Protein AF-A0A504UBF1-F1 (afdb_monomer_lite)

Secondary structure (DSSP, 8-state):
---------PPP---PPPHHHHHHHTTTS-HHHHHHHHHHHHHHHHHHHHTT-B---SS-----B-HHHHHHHHHHHHHHHHHH-HHHHHHHHHHHHSPPPEEEE-SSSEEEE-----SS-HHHHHHHHHHHHHHHHTS--S---TT-HHHHHHHHHHHHHHHHHHHHHTTSHHHHHHHH---

Structure (mmCIF, N/CA/C/O backbone):
data_AF-A0A504UBF1-F1
#
_entry.id   AF-A0A504UBF1-F1
#
loop_
_atom_site.group_PDB
_atom_site.id
_atom_site.type_symbol
_atom_site.label_atom_id
_atom_site.label_alt_id
_atom_site.label_comp_id
_atom_site.label_asym_id
_atom_site.label_entity_id
_atom_site.label_seq_id
_atom_site.pdbx_PDB_ins_code
_atom_site.Cartn_x
_atom_site.Cartn_y
_atom_site.Cartn_z
_atom_site.occupancy
_atom_site.B_iso_or_equiv
_atom_site.auth_seq_id
_atom_site.auth_comp_id
_atom_site.auth_asym_id
_atom_site.auth_atom_id
_atom_site.pdbx_PDB_model_num
ATOM 1 N N . MET A 1 1 ? -0.533 11.332 -74.571 1.00 50.06 1 MET A N 1
ATOM 2 C CA . MET A 1 1 ? 0.750 11.180 -73.861 1.00 50.06 1 MET A CA 1
ATOM 3 C C . MET A 1 1 ? 1.240 12.561 -73.475 1.00 50.06 1 MET A C 1
ATOM 5 O O . MET A 1 1 ? 1.759 13.251 -74.336 1.00 50.06 1 MET A O 1
ATOM 9 N N . THR A 1 2 ? 1.018 12.954 -72.225 1.00 42.56 2 THR A N 1
ATOM 10 C CA . THR A 1 2 ? 1.859 13.886 -71.457 1.00 42.56 2 THR A CA 1
ATOM 11 C C . THR A 1 2 ? 1.556 13.582 -69.997 1.00 42.56 2 THR A C 1
ATOM 13 O O . THR A 1 2 ? 0.511 13.969 -69.475 1.00 42.56 2 THR A O 1
ATOM 16 N N . ASP A 1 3 ? 2.438 12.768 -69.428 1.00 43.59 3 ASP A N 1
ATOM 17 C CA . ASP A 1 3 ? 2.513 12.397 -68.023 1.00 43.59 3 ASP A CA 1
ATOM 18 C C . ASP A 1 3 ? 3.110 13.527 -67.182 1.00 43.59 3 ASP A C 1
ATOM 20 O O . ASP A 1 3 ? 3.969 14.273 -67.653 1.00 43.59 3 ASP A O 1
ATOM 24 N N . GLY A 1 4 ? 2.742 13.516 -65.898 1.00 46.06 4 GLY A N 1
ATOM 25 C CA . GLY A 1 4 ? 3.621 13.910 -64.798 1.00 46.06 4 GLY A CA 1
ATOM 26 C C . GLY A 1 4 ? 3.567 15.386 -64.399 1.00 46.06 4 GLY A C 1
ATOM 27 O O . GLY A 1 4 ? 3.524 16.274 -65.233 1.00 46.06 4 GLY A O 1
ATOM 28 N N . THR A 1 5 ? 3.580 15.771 -63.129 1.00 44.75 5 THR A N 1
ATOM 29 C CA . THR A 1 5 ? 3.661 15.047 -61.855 1.00 44.75 5 THR A CA 1
ATOM 30 C C . THR A 1 5 ? 3.239 16.070 -60.800 1.00 44.75 5 THR A C 1
ATOM 32 O O . THR A 1 5 ? 3.976 17.021 -60.543 1.00 44.75 5 THR A O 1
ATOM 35 N N . GLY A 1 6 ? 2.056 15.917 -60.203 1.00 45.22 6 GLY A N 1
ATOM 36 C CA . GLY A 1 6 ? 1.710 16.663 -58.994 1.00 45.22 6 GLY A CA 1
ATOM 37 C C . GLY A 1 6 ? 2.493 16.071 -57.828 1.00 45.22 6 GLY A C 1
ATOM 38 O O . GLY A 1 6 ? 2.206 14.947 -57.414 1.00 45.22 6 GLY A O 1
ATOM 39 N N . SER A 1 7 ? 3.499 16.785 -57.322 1.00 44.41 7 SER A N 1
ATOM 40 C CA . SER A 1 7 ? 4.163 16.405 -56.079 1.00 44.41 7 SER A CA 1
ATOM 41 C C . SER A 1 7 ? 3.211 16.678 -54.917 1.00 44.41 7 SER A C 1
ATOM 43 O O . SER A 1 7 ? 3.072 17.796 -54.428 1.00 44.41 7 SER A O 1
ATOM 45 N N . VAL A 1 8 ? 2.523 15.630 -54.473 1.00 53.50 8 VAL A N 1
ATOM 46 C CA . VAL A 1 8 ? 1.869 15.631 -53.167 1.00 53.50 8 VAL A CA 1
ATOM 47 C C . VAL A 1 8 ? 2.987 15.579 -52.132 1.00 53.50 8 VAL A C 1
ATOM 49 O O . VAL A 1 8 ? 3.666 14.559 -51.995 1.00 53.50 8 VAL A O 1
ATOM 52 N N . SER A 1 9 ? 3.214 16.687 -51.430 1.00 48.53 9 SER A N 1
ATOM 53 C CA . SER A 1 9 ? 4.033 16.685 -50.224 1.00 48.53 9 SER A CA 1
ATOM 54 C C . SER A 1 9 ? 3.367 15.763 -49.203 1.00 48.53 9 SER A C 1
ATOM 56 O O . SER A 1 9 ? 2.251 16.008 -48.746 1.00 48.53 9 SER A O 1
ATOM 58 N N . LYS A 1 10 ? 4.039 14.661 -48.862 1.00 46.66 10 LYS A N 1
ATOM 59 C CA . LYS A 1 10 ? 3.675 13.891 -47.673 1.00 46.66 10 LYS A CA 1
ATOM 60 C C . LYS A 1 10 ? 3.937 14.778 -46.451 1.00 46.66 10 LYS A C 1
ATOM 62 O O . LYS A 1 10 ? 5.009 15.383 -46.399 1.00 46.66 10 LYS A O 1
ATOM 67 N N . PRO A 1 11 ? 3.017 14.866 -45.479 1.00 44.91 11 PRO A N 1
ATOM 68 C CA . PRO A 1 11 ? 3.361 15.456 -44.199 1.00 44.91 11 PRO A CA 1
ATOM 69 C C . PRO A 1 11 ? 4.398 14.544 -43.538 1.00 44.91 11 PRO A C 1
ATOM 71 O O . PRO A 1 11 ? 4.172 13.339 -43.413 1.00 44.91 11 PRO A O 1
ATOM 74 N N . GLU A 1 12 ? 5.542 15.100 -43.154 1.00 55.53 12 GLU A N 1
ATOM 75 C CA . GLU A 1 12 ? 6.440 14.434 -42.215 1.00 55.53 12 GLU A CA 1
ATOM 76 C C . GLU A 1 12 ? 5.814 14.491 -40.820 1.00 55.53 12 GLU A C 1
ATOM 78 O O . GLU A 1 12 ? 5.476 15.585 -40.360 1.00 55.53 12 GLU A O 1
ATOM 83 N N . PRO A 1 13 ? 5.679 13.368 -40.101 1.00 48.38 13 PRO A N 1
ATOM 84 C CA . PRO A 1 13 ? 5.481 13.412 -38.671 1.00 48.38 13 PRO A CA 1
ATOM 85 C C . PRO A 1 13 ? 6.805 13.033 -38.007 1.00 48.38 13 PRO A C 1
ATOM 87 O O . PRO A 1 13 ? 7.090 11.856 -37.803 1.00 48.38 13 PRO A O 1
ATOM 90 N N . SER A 1 14 ? 7.619 14.021 -37.646 1.00 57.59 14 SER A N 1
ATOM 91 C CA . SER A 1 14 ? 8.585 13.845 -36.560 1.00 57.59 14 SER A CA 1
ATOM 92 C C . SER A 1 14 ? 8.024 14.530 -35.319 1.00 57.59 14 SER A C 1
ATOM 94 O O . SER A 1 14 ? 8.450 15.619 -34.933 1.00 57.59 14 SER A O 1
ATOM 96 N N . THR A 1 15 ? 7.009 13.923 -34.709 1.00 62.22 15 THR A N 1
ATOM 97 C CA . THR A 1 15 ? 6.658 14.274 -33.334 1.00 62.22 15 THR A CA 1
ATOM 98 C C . THR A 1 15 ? 7.704 13.598 -32.460 1.00 62.22 15 THR A C 1
ATOM 100 O O . THR A 1 15 ? 7.612 12.402 -32.192 1.00 62.22 15 THR A O 1
ATOM 103 N N . GLU A 1 16 ? 8.764 14.326 -32.104 1.00 80.44 16 GLU A N 1
ATOM 104 C CA . GLU A 1 16 ? 9.644 13.891 -31.021 1.00 80.44 16 GLU A CA 1
ATOM 105 C C . GLU A 1 16 ? 8.764 13.596 -29.803 1.00 80.44 16 GLU A C 1
ATOM 107 O O . GLU A 1 16 ? 8.003 14.461 -29.363 1.00 80.44 16 GLU A O 1
ATOM 112 N N . MET A 1 17 ? 8.820 12.359 -29.303 1.00 77.00 17 MET A N 1
ATOM 113 C CA . MET A 1 17 ? 8.110 11.993 -28.082 1.00 77.00 17 MET A CA 1
ATOM 114 C C . MET A 1 17 ? 8.593 12.890 -26.946 1.00 77.00 17 MET A C 1
ATOM 116 O O . MET A 1 17 ? 9.796 13.071 -26.739 1.00 77.00 17 MET A O 1
ATOM 120 N N . SER A 1 18 ? 7.651 13.433 -26.188 1.00 86.50 18 SER A N 1
ATOM 121 C CA . SER A 1 18 ? 7.941 14.176 -24.974 1.00 86.50 18 SER A CA 1
ATOM 122 C C . SER A 1 18 ? 8.657 13.293 -23.949 1.00 86.50 18 SER A C 1
ATOM 124 O O . SER A 1 18 ? 8.514 12.068 -23.920 1.00 86.50 18 SER A O 1
ATOM 126 N N . PHE A 1 19 ? 9.390 13.920 -23.027 1.00 83.31 19 PHE A N 1
ATOM 127 C CA . PHE A 1 19 ? 10.006 13.204 -21.906 1.00 83.31 19 PHE A CA 1
ATOM 128 C C . PHE A 1 19 ? 8.992 12.414 -21.068 1.00 83.31 19 PHE A C 1
ATOM 130 O O . PHE A 1 19 ? 9.341 11.368 -20.525 1.00 83.31 19 PHE A O 1
ATOM 137 N N . ALA A 1 20 ? 7.747 12.891 -20.977 1.00 80.00 20 ALA A N 1
ATOM 138 C CA . ALA A 1 20 ? 6.675 12.187 -20.283 1.00 80.00 20 ALA A CA 1
ATOM 139 C C . ALA A 1 20 ? 6.291 10.895 -21.017 1.00 80.00 20 ALA A C 1
ATOM 141 O O . ALA A 1 20 ? 6.255 9.836 -20.398 1.00 80.00 20 ALA A O 1
ATOM 142 N N . GLU A 1 21 ? 6.094 10.960 -22.336 1.00 80.75 21 GLU A N 1
ATOM 143 C CA . GLU A 1 21 ? 5.785 9.786 -23.163 1.00 80.75 21 GLU A CA 1
ATOM 144 C C . GLU A 1 21 ? 6.923 8.761 -23.132 1.00 80.75 21 GLU A C 1
ATOM 146 O O . GLU A 1 21 ? 6.671 7.566 -22.988 1.00 80.75 21 GLU A O 1
ATOM 151 N N . LEU A 1 22 ? 8.179 9.219 -23.173 1.00 81.75 22 LEU A N 1
ATOM 152 C CA . LEU A 1 22 ? 9.345 8.345 -23.029 1.00 81.75 22 LEU A CA 1
ATOM 153 C C . LEU A 1 22 ? 9.393 7.673 -21.652 1.00 81.75 22 LEU A C 1
ATOM 155 O O . LEU A 1 22 ? 9.676 6.480 -21.557 1.00 81.75 22 LEU A O 1
ATOM 159 N N . ALA A 1 23 ? 9.132 8.414 -20.574 1.00 79.62 23 ALA A N 1
ATOM 160 C CA . ALA A 1 23 ? 9.151 7.862 -19.224 1.00 79.62 23 ALA A CA 1
ATOM 161 C C . ALA A 1 23 ? 8.019 6.846 -19.015 1.00 79.62 23 ALA A C 1
ATOM 163 O O . ALA A 1 23 ? 8.278 5.721 -18.594 1.00 79.62 23 ALA A O 1
ATOM 164 N N . ILE A 1 24 ? 6.782 7.217 -19.357 1.00 77.69 24 ILE A N 1
ATOM 165 C CA . ILE A 1 24 ? 5.592 6.368 -19.206 1.00 77.69 24 ILE A CA 1
ATOM 166 C C . ILE A 1 24 ? 5.707 5.122 -20.090 1.00 77.69 24 ILE A C 1
ATOM 168 O O . ILE A 1 24 ? 5.458 4.012 -19.618 1.00 77.69 24 ILE A O 1
ATOM 172 N N . GLY A 1 25 ? 6.166 5.280 -21.335 1.00 74.94 25 GLY A N 1
ATOM 173 C CA . GLY A 1 25 ? 6.380 4.168 -22.261 1.00 74.94 25 GLY A CA 1
ATOM 174 C C . GLY A 1 25 ? 7.360 3.116 -21.734 1.00 74.94 25 GLY A C 1
ATOM 175 O O . GLY A 1 25 ? 7.168 1.932 -21.993 1.00 74.94 25 GLY A O 1
ATOM 176 N N . ASN A 1 26 ? 8.358 3.519 -20.939 1.00 75.81 26 ASN A N 1
ATOM 177 C CA . ASN A 1 26 ? 9.325 2.603 -20.321 1.00 75.81 26 ASN A CA 1
ATOM 178 C C . ASN A 1 26 ? 8.827 1.945 -19.021 1.00 75.81 26 ASN A C 1
ATOM 180 O O . ASN A 1 26 ? 9.487 1.040 -18.509 1.00 75.81 26 ASN A O 1
ATOM 184 N N . LEU A 1 27 ? 7.691 2.378 -18.463 1.00 76.31 27 LEU A N 1
ATOM 185 C CA . LEU A 1 27 ? 7.102 1.744 -17.280 1.00 76.31 27 LEU A CA 1
ATOM 186 C C . LEU A 1 27 ? 6.200 0.557 -17.637 1.00 76.31 27 LEU A C 1
ATOM 188 O O . LEU A 1 27 ? 6.012 -0.313 -16.795 1.00 76.31 27 LEU A O 1
ATOM 192 N N . HIS A 1 28 ? 5.666 0.500 -18.863 1.00 77.81 28 HIS A N 1
ATOM 193 C CA . HIS A 1 28 ? 4.776 -0.575 -19.333 1.00 77.81 28 HIS A CA 1
ATOM 194 C C . HIS A 1 28 ? 3.558 -0.840 -18.416 1.00 77.81 28 HIS A C 1
ATOM 196 O O . HIS A 1 28 ? 3.070 -1.964 -18.284 1.00 77.81 28 HIS A O 1
ATOM 202 N N . ILE A 1 29 ? 3.041 0.220 -17.795 1.00 78.81 29 ILE A N 1
ATOM 203 C CA . ILE A 1 29 ? 1.857 0.199 -16.930 1.00 78.81 29 ILE A CA 1
ATOM 204 C C . ILE A 1 29 ? 0.749 1.065 -17.519 1.00 78.81 29 ILE A C 1
ATOM 206 O O . ILE A 1 29 ? 1.008 2.046 -18.216 1.00 78.81 29 ILE A O 1
ATOM 210 N N . ARG A 1 30 ? -0.502 0.722 -17.214 1.00 86.31 30 ARG A N 1
ATOM 211 C CA . ARG A 1 30 ? -1.664 1.545 -17.550 1.00 86.31 30 ARG A CA 1
ATOM 212 C C . ARG A 1 30 ? -1.584 2.843 -16.760 1.00 86.31 30 ARG A C 1
ATOM 214 O O . ARG A 1 30 ? -1.764 2.845 -15.545 1.00 86.31 30 ARG A O 1
ATOM 221 N N . GLU A 1 31 ? -1.321 3.937 -17.465 1.00 84.38 31 GLU A N 1
ATOM 222 C CA . GLU A 1 31 ? -1.045 5.251 -16.879 1.00 84.38 31 GLU A CA 1
ATOM 223 C C . GLU A 1 31 ? -2.103 5.682 -15.856 1.00 84.38 31 GLU A C 1
ATOM 225 O O . GLU A 1 31 ? -1.762 6.038 -14.730 1.00 84.38 31 GLU A O 1
ATOM 230 N N . ASN A 1 32 ? -3.388 5.573 -16.208 1.00 89.50 32 ASN A N 1
ATOM 231 C CA . ASN A 1 32 ? -4.487 5.970 -15.326 1.00 89.50 32 ASN A CA 1
ATOM 232 C C . ASN A 1 32 ? -4.524 5.154 -14.026 1.00 89.50 32 ASN A C 1
ATOM 234 O O . ASN A 1 32 ? -4.684 5.725 -12.948 1.00 89.50 32 ASN A O 1
ATOM 238 N N . ASP A 1 33 ? -4.343 3.834 -14.115 1.00 90.06 33 ASP A N 1
ATOM 239 C CA . ASP A 1 33 ? -4.365 2.949 -12.947 1.00 90.06 33 ASP A CA 1
ATOM 240 C C . ASP A 1 33 ? -3.132 3.198 -12.066 1.00 90.06 33 ASP A C 1
ATOM 242 O O . ASP A 1 33 ? -3.232 3.266 -10.839 1.00 90.06 33 ASP A O 1
ATOM 246 N N . ALA A 1 34 ? -1.967 3.394 -12.688 1.00 89.12 34 ALA A N 1
ATOM 247 C CA . ALA A 1 34 ? -0.722 3.713 -12.001 1.00 89.12 34 ALA A CA 1
ATOM 248 C C . ALA A 1 34 ? -0.797 5.058 -11.269 1.00 89.12 34 ALA A C 1
ATOM 250 O O . ALA A 1 34 ? -0.391 5.158 -10.108 1.00 89.12 34 ALA A O 1
ATOM 251 N N . PHE A 1 35 ? -1.351 6.082 -11.921 1.00 90.44 35 PHE A N 1
ATOM 252 C CA . PHE A 1 35 ? -1.567 7.389 -11.314 1.00 90.44 35 PHE A CA 1
ATOM 253 C C . PHE A 1 35 ? -2.589 7.316 -10.175 1.00 90.44 35 PHE A C 1
ATOM 255 O O . PHE A 1 35 ? -2.342 7.861 -9.098 1.00 90.44 35 PHE A O 1
ATOM 262 N N . ALA A 1 36 ? -3.699 6.594 -10.363 1.00 94.56 36 ALA A N 1
ATOM 263 C CA . ALA A 1 36 ? -4.684 6.376 -9.308 1.00 94.56 36 ALA A CA 1
ATOM 264 C C . ALA A 1 36 ? -4.054 5.682 -8.093 1.00 94.56 36 ALA A C 1
ATOM 266 O O . ALA A 1 36 ? -4.231 6.134 -6.961 1.00 94.56 36 ALA A O 1
ATOM 267 N N . PHE A 1 37 ? -3.265 4.629 -8.316 1.00 95.31 37 PHE A N 1
ATOM 268 C CA . PHE A 1 37 ? -2.585 3.905 -7.245 1.00 95.31 37 PHE A CA 1
ATOM 269 C C . PHE A 1 37 ? -1.563 4.785 -6.528 1.00 95.31 37 PHE A C 1
ATOM 271 O O . PHE A 1 37 ? -1.545 4.812 -5.298 1.00 95.31 37 PHE A O 1
ATOM 278 N N . PHE A 1 38 ? -0.770 5.563 -7.270 1.00 94.06 38 PHE A N 1
ATOM 279 C CA . PHE A 1 38 ? 0.139 6.553 -6.696 1.00 94.06 38 PHE A CA 1
ATOM 280 C C . PHE A 1 38 ? -0.598 7.543 -5.792 1.00 94.06 38 PHE A C 1
ATOM 282 O O . PHE A 1 38 ? -0.226 7.714 -4.630 1.00 94.06 38 PHE A O 1
ATOM 289 N N . ALA A 1 39 ? -1.644 8.182 -6.319 1.00 95.31 39 ALA A N 1
ATOM 290 C CA . ALA A 1 39 ? -2.379 9.229 -5.625 1.00 95.31 39 ALA A CA 1
ATOM 291 C C . ALA A 1 39 ? -3.078 8.687 -4.371 1.00 95.31 39 ALA A C 1
ATOM 293 O O . ALA A 1 39 ? -2.949 9.269 -3.293 1.00 95.31 39 ALA A O 1
ATOM 294 N N . ILE A 1 40 ? -3.759 7.543 -4.486 1.00 97.38 40 ILE A N 1
ATOM 295 C CA . ILE A 1 40 ? -4.447 6.894 -3.364 1.00 97.38 40 ILE A CA 1
ATOM 296 C C . ILE A 1 40 ? -3.438 6.445 -2.307 1.00 97.38 40 ILE A C 1
ATOM 298 O O . ILE A 1 40 ? -3.644 6.725 -1.128 1.00 97.38 40 ILE A O 1
ATOM 302 N N . TYR A 1 41 ? -2.328 5.810 -2.696 1.00 97.56 41 TYR A N 1
ATOM 303 C CA . TYR A 1 41 ? -1.307 5.376 -1.741 1.00 97.56 41 TYR A CA 1
ATOM 304 C C . TYR A 1 41 ? -0.679 6.570 -1.009 1.00 97.56 41 TYR A C 1
ATOM 306 O O . TYR A 1 41 ? -0.578 6.557 0.217 1.00 97.56 41 TYR A O 1
ATOM 314 N N . ALA A 1 42 ? -0.316 7.633 -1.734 1.00 96.06 42 ALA A N 1
ATOM 315 C CA . ALA A 1 42 ? 0.238 8.846 -1.137 1.00 96.06 42 ALA A CA 1
ATOM 316 C C . ALA A 1 42 ? -0.745 9.490 -0.146 1.00 96.06 42 ALA A C 1
ATOM 318 O O . ALA A 1 42 ? -0.355 9.923 0.944 1.00 96.06 42 ALA A O 1
ATOM 319 N N . ARG A 1 43 ? -2.038 9.520 -0.492 1.00 97.75 43 ARG A N 1
ATOM 320 C CA . ARG A 1 43 ? -3.068 10.103 0.370 1.00 97.75 43 ARG A CA 1
ATOM 321 C C . ARG A 1 43 ? -3.388 9.227 1.582 1.00 97.75 43 ARG A C 1
ATOM 323 O O . ARG A 1 43 ? -3.598 9.771 2.667 1.00 97.75 43 ARG A O 1
ATOM 330 N N . TYR A 1 44 ? -3.322 7.905 1.433 1.00 98.12 44 TYR A N 1
ATOM 331 C CA . TYR A 1 44 ? -3.336 6.942 2.536 1.00 98.12 44 TYR A CA 1
ATOM 332 C C . TYR A 1 44 ? -2.162 7.164 3.497 1.00 98.12 44 TYR A C 1
ATOM 334 O O . TYR A 1 44 ? -2.376 7.249 4.705 1.00 98.12 44 TYR A O 1
ATOM 342 N N . GLU A 1 45 ? -0.934 7.312 2.989 1.00 97.75 45 GLU A N 1
ATOM 343 C CA . GLU A 1 45 ? 0.239 7.532 3.842 1.00 97.75 45 GLU A CA 1
ATOM 344 C C . GLU A 1 45 ? 0.122 8.818 4.655 1.00 97.75 45 GLU A C 1
ATOM 346 O O . GLU A 1 45 ? 0.470 8.833 5.837 1.00 97.75 45 GLU A O 1
ATOM 351 N N . TYR A 1 46 ? -0.370 9.897 4.041 1.00 97.50 46 TYR A N 1
ATOM 352 C CA . TYR A 1 46 ? -0.679 11.124 4.769 1.00 97.50 46 TYR A CA 1
ATOM 353 C C . TYR A 1 46 ? -1.704 10.860 5.879 1.00 97.50 46 TYR A C 1
ATOM 355 O O . TYR A 1 46 ? -1.453 11.205 7.032 1.00 97.50 46 TYR A O 1
ATOM 363 N N . ALA A 1 47 ? -2.832 10.221 5.555 1.00 98.25 47 ALA A N 1
ATOM 364 C CA . ALA A 1 47 ? -3.924 10.011 6.503 1.00 98.25 47 ALA A CA 1
ATOM 365 C C . ALA A 1 47 ? -3.468 9.166 7.701 1.00 98.25 47 ALA A C 1
ATOM 367 O O . ALA A 1 47 ? -3.700 9.528 8.855 1.00 98.25 47 ALA A O 1
ATOM 368 N N . ALA A 1 48 ? -2.709 8.099 7.440 1.00 98.31 48 ALA A N 1
ATOM 369 C CA . ALA A 1 48 ? -2.103 7.268 8.473 1.00 98.31 48 ALA A CA 1
ATOM 370 C C . ALA A 1 48 ? -1.132 8.064 9.368 1.00 98.31 48 ALA A C 1
ATOM 372 O O . ALA A 1 48 ? -1.096 7.847 10.583 1.00 98.31 48 ALA A O 1
ATOM 373 N N . LYS A 1 49 ? -0.372 9.013 8.801 1.00 97.94 49 LYS A N 1
ATOM 374 C CA . LYS A 1 49 ? 0.514 9.908 9.566 1.00 97.94 49 LYS A CA 1
ATOM 375 C C . LYS A 1 49 ? -0.269 10.861 10.468 1.00 97.94 49 LYS A C 1
ATOM 377 O O . LYS A 1 49 ? 0.103 10.995 11.634 1.00 97.94 49 LYS A O 1
ATOM 382 N N . VAL A 1 50 ? -1.355 11.463 9.976 1.00 97.31 50 VAL A N 1
ATOM 383 C CA . VAL A 1 50 ? -2.243 12.318 10.789 1.00 97.31 50 VAL A CA 1
ATOM 384 C C . VAL A 1 50 ? -2.868 11.519 11.934 1.00 97.31 50 VAL A C 1
ATOM 386 O O . VAL A 1 50 ? -2.828 11.952 13.084 1.00 97.31 50 VAL A O 1
ATOM 389 N N . CYS A 1 51 ? -3.300 10.287 11.659 1.00 97.38 51 CYS A N 1
ATOM 390 C CA . CYS A 1 51 ? -3.811 9.345 12.661 1.00 97.38 51 CYS A CA 1
ATOM 391 C C . CYS A 1 51 ? -2.738 8.823 13.642 1.00 97.38 51 CYS A C 1
ATOM 393 O O . CYS A 1 51 ? -3.020 7.970 14.485 1.00 97.38 51 CYS A O 1
ATOM 395 N N . GLN A 1 52 ? -1.490 9.290 13.535 1.00 97.25 52 GLN A N 1
ATOM 396 C CA . GLN A 1 52 ? -0.336 8.839 14.313 1.00 97.25 52 GLN A CA 1
ATOM 397 C C . GLN A 1 52 ? -0.048 7.328 14.237 1.00 97.25 52 GLN A C 1
ATOM 399 O O . GLN A 1 52 ? 0.561 6.765 15.156 1.00 97.25 52 GLN A O 1
ATOM 404 N N . LEU A 1 53 ? -0.425 6.675 13.135 1.00 98.31 53 LEU A N 1
ATOM 405 C CA . LEU A 1 53 ? -0.148 5.264 12.841 1.00 98.31 53 LEU A CA 1
ATOM 406 C C . LEU A 1 53 ? 1.272 5.108 12.281 1.00 98.31 53 LEU A C 1
ATOM 408 O O . LEU A 1 53 ? 1.503 4.546 11.215 1.00 98.31 53 LEU A O 1
ATOM 412 N N . VAL A 1 54 ? 2.241 5.665 12.999 1.00 98.00 54 VAL A N 1
ATOM 413 C CA . VAL A 1 54 ? 3.639 5.799 12.579 1.00 98.00 54 VAL A CA 1
ATOM 414 C C . VAL A 1 54 ? 4.563 5.059 13.530 1.00 98.00 54 VAL A C 1
ATOM 416 O O . VAL A 1 54 ? 4.196 4.735 14.662 1.00 98.00 54 VAL A O 1
ATOM 419 N N . HIS A 1 55 ? 5.787 4.785 13.091 1.00 95.81 55 HIS A N 1
ATOM 420 C CA . HIS A 1 55 ? 6.807 4.277 13.995 1.00 95.81 55 HIS A CA 1
ATOM 421 C C . HIS A 1 55 ? 7.159 5.347 15.039 1.00 95.81 55 HIS A C 1
ATOM 423 O O . HIS A 1 55 ? 7.600 6.441 14.698 1.00 95.81 55 HIS A O 1
ATOM 429 N N . LYS A 1 56 ? 6.978 5.016 16.323 1.00 93.44 56 LYS A N 1
ATOM 430 C CA . LYS A 1 56 ? 7.303 5.883 17.468 1.00 93.44 56 LYS A CA 1
ATOM 431 C C . LYS A 1 56 ? 8.538 5.352 18.204 1.00 93.44 56 LYS A C 1
ATOM 433 O O . LYS A 1 56 ? 8.91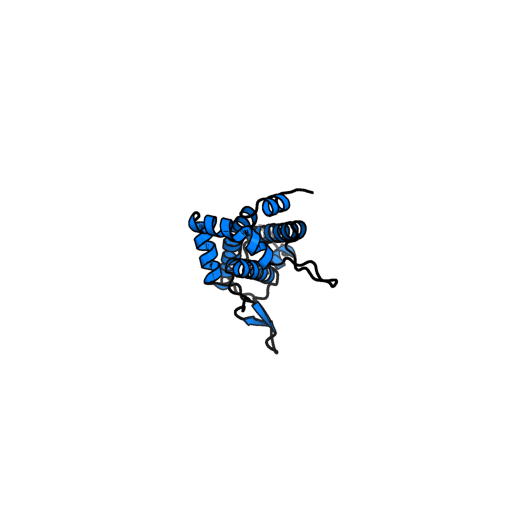4 4.191 18.040 1.00 93.44 56 LYS A O 1
ATOM 438 N N . GLY A 1 57 ? 9.201 6.213 18.963 1.00 91.75 57 GLY A N 1
ATOM 439 C CA . GLY A 1 57 ? 10.400 5.895 19.739 1.00 91.75 57 GLY A CA 1
ATOM 440 C C . GLY A 1 57 ? 10.887 7.121 20.517 1.00 91.75 57 GLY A C 1
ATOM 441 O O . GLY A 1 57 ? 10.361 8.210 20.285 1.00 91.75 57 GLY A O 1
ATOM 442 N N . PRO A 1 58 ? 11.846 6.950 21.442 1.00 90.25 58 PRO A N 1
ATOM 443 C CA . PRO A 1 58 ? 12.378 8.054 22.244 1.00 90.25 58 PRO A CA 1
ATOM 444 C C . PRO A 1 58 ? 13.219 9.037 21.415 1.00 90.25 58 PRO A C 1
ATOM 446 O O . PRO A 1 58 ? 13.225 10.230 21.706 1.00 90.25 58 PRO A O 1
ATOM 449 N N . ASP A 1 59 ? 13.885 8.548 20.367 1.00 94.75 59 ASP A N 1
ATOM 450 C CA . ASP A 1 59 ? 14.800 9.336 19.543 1.00 94.75 59 ASP A CA 1
ATOM 451 C C . ASP A 1 59 ? 14.136 9.902 18.281 1.00 94.75 59 ASP A C 1
ATOM 453 O O . ASP A 1 59 ? 13.168 9.350 17.741 1.00 94.75 59 ASP A O 1
ATOM 457 N N . ARG A 1 60 ? 14.710 10.998 17.763 1.00 92.25 60 ARG A N 1
ATOM 458 C CA . ARG A 1 60 ? 14.325 11.574 16.468 1.00 92.25 60 ARG A CA 1
ATOM 459 C C . ARG A 1 60 ? 14.546 10.548 15.354 1.00 92.25 60 ARG A C 1
ATOM 461 O O . ARG A 1 60 ? 15.626 9.980 15.229 1.00 92.25 60 ARG A O 1
ATOM 468 N N . ARG A 1 61 ? 13.534 10.373 14.503 1.00 93.38 61 ARG A N 1
ATOM 469 C CA . ARG A 1 61 ? 13.537 9.429 13.379 1.00 93.38 61 ARG A CA 1
ATOM 470 C C . ARG A 1 61 ? 12.674 9.924 12.225 1.00 93.38 61 ARG A C 1
ATOM 472 O O . ARG A 1 61 ? 11.877 10.846 12.398 1.00 93.38 61 ARG A O 1
ATOM 479 N N . ASP A 1 62 ? 12.794 9.260 11.084 1.00 95.00 62 ASP A N 1
ATOM 480 C CA . ASP A 1 62 ? 11.946 9.526 9.927 1.00 95.00 62 ASP A CA 1
ATOM 481 C C . ASP A 1 62 ? 10.481 9.182 10.212 1.00 95.00 62 ASP A C 1
ATOM 483 O O . ASP A 1 62 ? 10.158 8.121 10.764 1.00 95.00 62 ASP A O 1
ATOM 487 N N . LEU A 1 63 ? 9.584 10.079 9.795 1.00 95.19 63 LEU A N 1
ATOM 488 C CA . LEU A 1 63 ? 8.142 9.912 9.945 1.00 95.19 63 LEU A CA 1
ATOM 489 C C . LEU A 1 63 ? 7.616 8.909 8.910 1.00 95.19 63 LEU A C 1
ATOM 491 O O . LEU A 1 63 ? 7.209 9.269 7.804 1.00 95.19 63 LEU A O 1
ATOM 495 N N . THR A 1 64 ? 7.621 7.638 9.296 1.00 96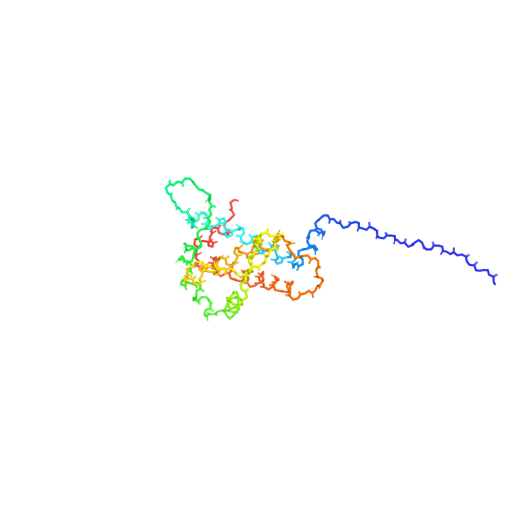.69 64 THR A N 1
ATOM 496 C CA . THR A 1 64 ? 7.204 6.503 8.464 1.00 96.69 64 THR A CA 1
ATOM 497 C C . THR A 1 64 ? 5.995 5.805 9.075 1.00 96.69 64 THR A C 1
ATOM 499 O O . THR A 1 64 ? 5.907 5.642 10.296 1.00 96.69 64 THR A O 1
ATOM 502 N N . VAL A 1 65 ? 5.042 5.412 8.226 1.00 97.81 65 VAL A N 1
ATOM 503 C CA . VAL A 1 65 ? 3.852 4.656 8.644 1.00 97.81 65 VAL A CA 1
ATOM 504 C C . VAL A 1 65 ? 4.291 3.321 9.241 1.00 97.81 65 VAL A C 1
ATOM 506 O O . VAL A 1 65 ? 5.161 2.650 8.693 1.00 97.81 65 VAL A O 1
ATOM 509 N N . ASN A 1 66 ? 3.678 2.934 10.357 1.00 97.69 66 ASN A N 1
ATOM 510 C CA . ASN A 1 66 ? 3.856 1.614 10.940 1.00 97.69 66 ASN A CA 1
ATOM 511 C C . ASN A 1 66 ? 2.712 0.704 10.467 1.00 97.69 66 ASN A C 1
ATOM 513 O O . ASN A 1 66 ? 1.586 0.850 10.952 1.00 97.69 66 ASN A O 1
ATOM 517 N N . PRO A 1 67 ? 2.974 -0.263 9.570 1.00 97.62 67 PRO A N 1
ATOM 518 C CA . PRO A 1 67 ? 1.927 -1.106 9.003 1.00 97.62 67 PRO A CA 1
ATOM 519 C C . PRO A 1 67 ? 1.245 -1.994 10.050 1.00 97.62 67 PRO A C 1
ATOM 521 O O . PRO A 1 67 ? 0.095 -2.366 9.851 1.00 97.62 67 PRO A O 1
ATOM 524 N N . GLN A 1 68 ? 1.901 -2.303 11.179 1.00 98.06 68 GLN A N 1
ATOM 525 C CA . GLN A 1 68 ? 1.252 -3.048 12.262 1.00 98.06 68 GLN A CA 1
ATOM 526 C C . GLN A 1 68 ? 0.151 -2.215 12.925 1.00 98.06 68 GLN A C 1
ATOM 528 O O . GLN A 1 68 ? -0.929 -2.735 13.161 1.00 98.06 68 GLN A O 1
ATOM 533 N N . LEU A 1 69 ? 0.385 -0.920 13.167 1.00 98.31 69 LEU A N 1
ATOM 534 C CA . LEU A 1 69 ? -0.624 -0.051 13.787 1.00 98.31 69 LEU A CA 1
ATOM 535 C C . LEU A 1 69 ? -1.833 0.162 12.873 1.00 98.31 69 LEU A C 1
ATOM 537 O O . LEU A 1 69 ? -2.963 0.202 13.352 1.00 98.31 69 LEU A O 1
ATOM 541 N N . VAL A 1 70 ? -1.601 0.274 11.561 1.00 98.50 70 VAL A N 1
ATOM 542 C CA . VAL A 1 70 ? -2.686 0.317 10.570 1.00 98.50 70 VAL A CA 1
ATOM 543 C C . VAL A 1 70 ? -3.451 -1.004 10.562 1.00 98.50 70 VAL A C 1
ATOM 545 O O . VAL A 1 70 ? -4.679 -0.995 10.628 1.00 98.50 70 VAL A O 1
ATOM 548 N N . ALA A 1 71 ? -2.739 -2.137 10.535 1.00 98.44 71 ALA A N 1
ATOM 549 C CA . ALA A 1 71 ? -3.361 -3.452 10.590 1.00 98.44 71 ALA A CA 1
ATOM 550 C C . ALA A 1 71 ? -4.217 -3.606 11.851 1.00 98.44 71 ALA A C 1
ATOM 552 O O . ALA A 1 71 ? -5.373 -3.979 11.733 1.00 98.44 71 ALA A O 1
ATOM 553 N N . ASP A 1 72 ? -3.708 -3.255 13.031 1.00 98.25 72 ASP A N 1
ATOM 554 C CA . ASP A 1 72 ? -4.432 -3.373 14.303 1.00 98.25 72 ASP A CA 1
ATOM 555 C C . ASP A 1 72 ? -5.738 -2.573 14.325 1.00 98.25 72 ASP A C 1
ATOM 557 O O . ASP A 1 72 ? -6.727 -3.043 14.882 1.00 98.25 72 ASP A O 1
ATOM 561 N N . LYS A 1 73 ? -5.759 -1.396 13.688 1.00 97.94 73 LYS A N 1
ATOM 562 C CA . LYS A 1 73 ? -6.954 -0.550 13.571 1.00 97.94 73 LYS A CA 1
ATOM 563 C C . LYS A 1 73 ? -7.987 -1.114 12.602 1.00 97.94 73 LYS A C 1
ATOM 565 O O . LYS A 1 73 ? -9.163 -1.188 12.935 1.00 97.94 73 LYS A O 1
ATOM 570 N N . ALA A 1 74 ? -7.544 -1.528 11.418 1.00 98.31 74 ALA A N 1
ATOM 571 C CA . ALA A 1 74 ? -8.433 -1.918 10.328 1.00 98.31 74 ALA A CA 1
ATOM 572 C C . ALA A 1 74 ? -8.842 -3.403 10.353 1.00 98.31 74 ALA A C 1
ATOM 574 O O . ALA A 1 74 ? -9.764 -3.785 9.638 1.00 98.31 74 ALA A O 1
ATOM 575 N N . ARG A 1 75 ? -8.152 -4.261 11.122 1.00 98.19 75 ARG A N 1
ATOM 576 C CA . ARG A 1 75 ? -8.171 -5.730 10.966 1.00 98.19 75 ARG A CA 1
ATOM 577 C C . ARG A 1 75 ? -9.560 -6.343 10.896 1.00 98.19 75 ARG A C 1
ATOM 579 O O . ARG A 1 75 ? -9.851 -7.077 9.956 1.00 98.19 75 ARG A O 1
ATOM 586 N N . GLU A 1 76 ? -10.361 -6.115 11.930 1.00 98.19 76 GLU A N 1
ATOM 587 C CA . GLU A 1 76 ? -11.638 -6.805 12.108 1.00 98.19 76 GLU A CA 1
ATOM 588 C C . GLU A 1 76 ? -12.592 -6.458 10.965 1.00 98.19 76 GLU A C 1
ATOM 590 O O . GLU A 1 76 ? -13.104 -7.340 10.275 1.00 98.19 76 GLU A O 1
ATOM 595 N N . GLU A 1 77 ? -12.748 -5.163 10.700 1.00 98.62 77 GLU A N 1
ATOM 596 C CA . GLU A 1 77 ? -13.608 -4.671 9.634 1.00 98.62 77 GLU A CA 1
ATOM 597 C C . GLU A 1 77 ? -13.079 -5.051 8.244 1.00 98.62 77 GLU A C 1
ATOM 599 O O . GLU A 1 77 ? -13.865 -5.448 7.383 1.00 98.62 77 GLU A O 1
ATOM 604 N N . PHE A 1 78 ? -11.761 -5.015 8.029 1.00 98.75 78 PHE A N 1
ATOM 605 C CA . PHE A 1 78 ? -11.147 -5.414 6.763 1.00 98.75 78 PHE A CA 1
ATOM 606 C C . PHE A 1 78 ? -11.468 -6.872 6.424 1.00 98.75 78 PHE A C 1
ATOM 608 O O . PHE A 1 78 ? -11.962 -7.154 5.332 1.00 98.75 78 PHE A O 1
ATOM 615 N N . TRP A 1 79 ? -11.257 -7.806 7.356 1.00 98.50 79 TRP A N 1
ATOM 616 C CA . TRP A 1 79 ? -11.550 -9.220 7.100 1.00 98.50 79 TRP A CA 1
ATOM 617 C C . TRP A 1 79 ? -13.051 -9.492 6.980 1.00 98.50 79 TRP A C 1
ATOM 619 O O . TRP A 1 79 ? -13.458 -10.259 6.108 1.00 98.50 79 TRP A O 1
ATOM 629 N N . ARG A 1 80 ? -13.896 -8.776 7.733 1.00 98.56 80 ARG A N 1
ATOM 630 C CA . ARG A 1 80 ? -15.353 -8.822 7.539 1.00 98.56 80 ARG A CA 1
ATOM 631 C C . ARG A 1 80 ? -15.764 -8.368 6.132 1.00 98.56 80 ARG A C 1
ATOM 633 O O . ARG A 1 80 ? -16.711 -8.910 5.560 1.00 98.56 80 ARG A O 1
ATOM 640 N N . ARG A 1 81 ? -15.080 -7.373 5.553 1.00 98.38 81 ARG A N 1
ATOM 641 C CA . ARG A 1 81 ? -15.300 -6.939 4.161 1.00 98.38 81 ARG A CA 1
ATOM 642 C C . ARG A 1 81 ? -14.813 -7.979 3.160 1.00 98.38 81 ARG A C 1
ATOM 644 O O . ARG A 1 81 ? -15.517 -8.201 2.176 1.00 98.38 81 ARG A O 1
ATOM 651 N N . VAL A 1 82 ? -13.667 -8.617 3.414 1.00 98.50 82 VAL A N 1
ATOM 652 C CA . VAL A 1 82 ? -13.123 -9.700 2.575 1.00 98.50 82 VAL A CA 1
ATOM 653 C C . VAL A 1 82 ? -14.139 -10.836 2.451 1.00 98.50 82 VAL A C 1
ATOM 655 O O . VAL A 1 82 ? -14.457 -11.245 1.340 1.00 98.50 82 VAL A O 1
ATOM 658 N N . GLU A 1 83 ? -14.728 -11.280 3.562 1.00 98.25 83 GLU A N 1
ATOM 659 C CA . GLU A 1 83 ? -15.729 -12.361 3.573 1.00 98.25 83 GLU A CA 1
ATOM 660 C C . GLU A 1 83 ? -16.996 -12.035 2.766 1.00 98.25 83 GLU A C 1
ATOM 662 O O . GLU A 1 83 ? -17.645 -12.928 2.226 1.00 98.25 83 GLU A O 1
ATOM 667 N N . LYS A 1 84 ? -17.362 -10.752 2.683 1.00 97.81 84 LYS A N 1
ATOM 668 C CA . LYS A 1 84 ? -18.613 -10.293 2.057 1.00 97.81 84 LYS A CA 1
ATOM 669 C C . LYS A 1 84 ? -18.450 -9.809 0.622 1.00 97.81 84 LYS A C 1
ATOM 671 O O . LYS A 1 84 ? -19.452 -9.608 -0.059 1.00 97.81 84 LYS A O 1
ATOM 676 N N . THR A 1 85 ? -17.218 -9.587 0.176 1.00 98.31 85 THR A N 1
ATOM 677 C CA . THR A 1 85 ? -16.931 -8.909 -1.090 1.00 98.31 85 THR A CA 1
ATOM 678 C C . THR A 1 85 ? -16.035 -9.800 -1.947 1.00 98.31 85 THR A C 1
ATOM 680 O O . THR A 1 85 ? -14.814 -9.750 -1.790 1.00 98.31 85 THR A O 1
ATOM 683 N N . PRO A 1 86 ? -16.603 -10.591 -2.880 1.00 98.25 86 PRO A N 1
ATOM 684 C CA . PRO A 1 86 ? -15.834 -11.543 -3.685 1.00 98.25 86 PRO A CA 1
ATOM 685 C C . PRO A 1 86 ? -14.634 -10.919 -4.405 1.00 98.25 86 PRO A C 1
ATOM 687 O O . PRO A 1 86 ? -13.549 -11.488 -4.405 1.00 98.25 86 PRO A O 1
ATOM 690 N N . GLN A 1 87 ? -14.799 -9.707 -4.939 1.00 98.31 87 GLN A N 1
ATOM 691 C CA . GLN A 1 87 ? -13.733 -8.976 -5.627 1.00 98.31 87 GLN A CA 1
ATOM 692 C C . GLN A 1 87 ? -12.551 -8.620 -4.703 1.00 98.31 87 GLN A C 1
ATOM 694 O O . GLN A 1 87 ? -11.397 -8.656 -5.126 1.00 98.31 87 GLN A O 1
ATOM 699 N N . LEU A 1 88 ? -12.819 -8.284 -3.436 1.00 98.69 88 LEU A N 1
ATOM 700 C CA . LEU A 1 88 ? -11.767 -8.008 -2.454 1.00 98.69 88 LEU A CA 1
ATOM 701 C C . LEU A 1 88 ? -11.069 -9.303 -2.026 1.00 98.69 88 LEU A C 1
ATOM 703 O O . LEU A 1 88 ? -9.846 -9.314 -1.901 1.00 98.69 88 LEU A O 1
ATOM 707 N N . ALA A 1 89 ? -11.823 -10.390 -1.843 1.00 98.62 89 ALA A N 1
ATOM 708 C CA . ALA A 1 89 ? -11.249 -11.703 -1.559 1.00 98.62 89 ALA A CA 1
ATOM 709 C C . ALA A 1 89 ? -10.303 -12.159 -2.678 1.00 98.62 89 ALA A C 1
ATOM 711 O O . ALA A 1 89 ? -9.178 -12.563 -2.396 1.00 98.62 89 ALA A O 1
ATOM 712 N N . GLU A 1 90 ? -10.712 -12.003 -3.939 1.00 98.50 90 GLU A N 1
ATOM 713 C CA . GLU A 1 90 ? -9.868 -12.281 -5.105 1.00 98.50 90 GLU A CA 1
ATOM 714 C C . GLU A 1 90 ? -8.586 -11.435 -5.100 1.00 98.50 90 GLU A C 1
ATOM 716 O O . GLU A 1 90 ? -7.497 -11.956 -5.339 1.00 98.50 90 GLU A O 1
ATOM 721 N N . ALA A 1 91 ? -8.690 -10.141 -4.780 1.00 98.56 91 ALA A N 1
ATOM 722 C CA . ALA A 1 91 ? -7.529 -9.260 -4.712 1.00 98.56 91 ALA A CA 1
ATOM 723 C C . ALA A 1 91 ? -6.532 -9.665 -3.620 1.00 98.56 91 ALA A C 1
ATOM 725 O O . ALA A 1 91 ? -5.324 -9.700 -3.870 1.00 98.56 91 ALA A O 1
ATOM 726 N N . VAL A 1 92 ? -7.030 -10.017 -2.434 1.00 98.50 92 VAL A N 1
ATOM 727 C CA . VAL A 1 92 ? -6.201 -10.534 -1.340 1.00 98.50 92 VAL A CA 1
ATOM 728 C C . VAL A 1 92 ? -5.520 -11.842 -1.745 1.00 98.50 92 VAL A C 1
ATOM 730 O O . VAL A 1 92 ? -4.308 -11.978 -1.571 1.00 98.50 92 VAL A O 1
ATOM 733 N N . ASP A 1 93 ? -6.264 -12.777 -2.335 1.00 98.19 93 ASP A N 1
ATOM 734 C CA . ASP A 1 93 ? -5.728 -14.051 -2.822 1.00 98.19 93 ASP A CA 1
ATOM 735 C C . ASP A 1 93 ? -4.632 -13.848 -3.875 1.00 98.19 93 ASP A C 1
ATOM 737 O O . ASP A 1 93 ? -3.607 -14.537 -3.846 1.00 98.19 93 ASP A O 1
ATOM 741 N N . TYR A 1 94 ? -4.814 -12.885 -4.784 1.00 97.56 94 TYR A N 1
ATOM 742 C CA . TYR A 1 94 ? -3.810 -12.551 -5.787 1.00 97.56 94 TYR A CA 1
ATOM 743 C C . TYR A 1 94 ? -2.498 -12.092 -5.141 1.00 97.56 94 TYR A C 1
ATOM 745 O O . TYR A 1 94 ? -1.441 -12.611 -5.495 1.00 97.56 94 TYR A O 1
ATOM 753 N N . TYR A 1 95 ? -2.553 -11.181 -4.166 1.00 96.00 95 TYR A N 1
ATOM 754 C CA . TYR A 1 95 ? -1.368 -10.673 -3.460 1.00 96.00 95 TYR A CA 1
ATOM 755 C C . TYR A 1 95 ? -0.656 -11.747 -2.623 1.00 96.00 95 TYR A C 1
ATOM 757 O O . TYR A 1 95 ? 0.573 -11.754 -2.533 1.00 96.00 95 TYR A O 1
ATOM 765 N N . ILE A 1 96 ? -1.408 -12.694 -2.055 1.00 94.81 96 ILE A N 1
ATOM 766 C CA . ILE A 1 96 ? -0.841 -13.843 -1.336 1.00 94.81 96 ILE A CA 1
ATOM 767 C C . ILE A 1 96 ? -0.091 -14.773 -2.298 1.00 94.81 96 ILE A C 1
ATOM 769 O O . ILE A 1 96 ? 0.998 -15.240 -1.970 1.00 94.81 96 ILE A O 1
ATOM 773 N N . ARG A 1 97 ? -0.663 -15.053 -3.476 1.00 94.44 97 ARG A N 1
ATOM 774 C CA . ARG A 1 97 ? -0.066 -15.972 -4.462 1.00 94.44 97 ARG A CA 1
ATOM 775 C C . ARG A 1 97 ? 1.049 -15.332 -5.287 1.00 94.44 97 ARG A C 1
ATOM 777 O O . ARG A 1 97 ? 1.950 -16.039 -5.723 1.00 94.44 97 ARG A O 1
ATOM 784 N N . ASN A 1 98 ? 0.988 -14.020 -5.502 1.00 92.81 98 ASN A N 1
ATOM 785 C CA . ASN A 1 98 ? 1.872 -13.284 -6.405 1.00 92.81 98 ASN A CA 1
ATOM 786 C C . ASN A 1 98 ? 2.491 -12.047 -5.723 1.00 92.81 98 ASN A C 1
ATOM 788 O O . ASN A 1 98 ? 2.337 -10.934 -6.237 1.00 92.81 98 ASN A O 1
ATOM 792 N N . PRO A 1 99 ? 3.204 -12.195 -4.588 1.00 92.25 99 PRO A N 1
ATOM 793 C CA . PRO A 1 99 ? 3.763 -11.055 -3.867 1.00 92.25 99 PRO A CA 1
ATOM 794 C C . PRO A 1 99 ? 4.705 -10.235 -4.766 1.00 92.25 99 PRO A C 1
ATOM 796 O O . PRO A 1 99 ? 5.419 -10.807 -5.594 1.00 92.25 99 PRO A O 1
ATOM 799 N N . PRO A 1 100 ? 4.741 -8.898 -4.649 1.00 91.19 100 PRO A N 1
ATOM 800 C CA . PRO A 1 100 ? 5.660 -8.071 -5.423 1.00 91.19 100 PRO A CA 1
ATOM 801 C C . PRO A 1 100 ? 7.114 -8.396 -5.058 1.00 91.19 100 PRO A C 1
ATOM 803 O O . PRO A 1 100 ? 7.482 -8.400 -3.888 1.00 91.19 100 PRO A O 1
ATOM 806 N N . LYS A 1 101 ? 7.961 -8.633 -6.067 1.00 89.25 101 LYS A N 1
ATOM 807 C CA . LYS A 1 101 ? 9.391 -8.927 -5.855 1.00 89.25 101 LYS A CA 1
ATOM 808 C C . LYS A 1 101 ? 10.118 -7.727 -5.250 1.00 89.25 101 LYS A C 1
ATOM 810 O O . LYS A 1 101 ? 9.685 -6.588 -5.413 1.00 89.25 101 LYS A O 1
ATOM 815 N N . LYS A 1 102 ? 11.259 -7.962 -4.609 1.00 87.06 102 LYS A N 1
ATOM 816 C CA . LYS A 1 102 ? 12.146 -6.900 -4.122 1.00 87.06 102 LYS A CA 1
ATOM 817 C C . LYS A 1 102 ? 13.390 -6.811 -4.997 1.00 87.06 102 LYS A C 1
ATOM 819 O O . LYS A 1 102 ? 14.045 -7.827 -5.228 1.00 87.06 102 LYS A O 1
ATOM 824 N N . GLN A 1 103 ? 13.724 -5.606 -5.452 1.00 84.88 103 GLN A N 1
ATOM 825 C CA . GLN A 1 103 ? 14.999 -5.358 -6.118 1.00 84.88 103 GLN A CA 1
ATOM 826 C C . GLN A 1 103 ? 16.117 -5.288 -5.070 1.00 84.88 103 GLN A C 1
ATOM 828 O O . GLN A 1 103 ? 15.978 -4.626 -4.038 1.00 84.88 103 GLN A O 1
ATOM 833 N N . VAL A 1 104 ? 17.211 -5.999 -5.315 1.00 87.00 104 VAL A N 1
ATOM 834 C CA . VAL A 1 104 ? 18.377 -6.096 -4.433 1.00 87.00 104 VAL A CA 1
ATOM 835 C C . VAL A 1 104 ? 19.655 -5.960 -5.250 1.00 87.00 104 VAL A C 1
ATOM 837 O O . VAL A 1 104 ? 19.657 -6.187 -6.456 1.00 87.00 104 VAL A O 1
ATOM 840 N N . TRP A 1 105 ? 20.751 -5.596 -4.594 1.00 88.75 105 TRP A N 1
ATOM 841 C CA . TRP A 1 105 ? 22.083 -5.711 -5.176 1.00 88.75 105 TRP A CA 1
ATOM 842 C C . TRP A 1 105 ? 22.657 -7.079 -4.807 1.00 88.75 105 TRP A C 1
ATOM 844 O O . TRP A 1 105 ? 22.776 -7.376 -3.619 1.00 88.75 105 TRP A O 1
ATOM 854 N N . ASP A 1 106 ? 22.999 -7.911 -5.792 1.00 88.19 106 ASP A N 1
ATOM 855 C CA . ASP A 1 106 ? 23.533 -9.266 -5.551 1.00 88.19 106 ASP A CA 1
ATOM 856 C C . ASP A 1 106 ? 25.062 -9.314 -5.379 1.00 88.19 106 ASP A C 1
ATOM 858 O O . ASP A 1 106 ? 25.648 -10.384 -5.231 1.00 88.19 106 ASP A O 1
ATOM 862 N N . GLY A 1 107 ? 25.711 -8.146 -5.390 1.00 92.25 107 GLY A N 1
ATOM 863 C CA . GLY A 1 107 ? 27.165 -7.997 -5.380 1.00 92.25 107 GLY A CA 1
ATOM 864 C C . GLY A 1 107 ? 27.742 -7.623 -6.746 1.00 92.25 107 GLY A C 1
ATOM 865 O O . GLY A 1 107 ? 28.818 -7.029 -6.792 1.00 92.25 107 GLY A O 1
ATOM 866 N N . THR A 1 108 ? 27.018 -7.888 -7.836 1.00 92.00 108 THR A N 1
ATOM 867 C CA . THR A 1 108 ? 27.469 -7.630 -9.214 1.00 92.00 108 THR A CA 1
ATOM 868 C C . THR A 1 108 ? 26.485 -6.804 -10.032 1.00 92.00 108 THR A C 1
ATOM 870 O O . THR A 1 108 ? 26.902 -5.984 -10.849 1.00 92.00 108 THR A O 1
ATOM 873 N N . SER A 1 109 ? 25.187 -7.004 -9.821 1.00 87.19 109 SER A N 1
ATOM 874 C CA . SER A 1 109 ? 24.125 -6.364 -10.582 1.00 87.19 109 SER A CA 1
ATOM 875 C C . SER A 1 109 ? 22.852 -6.201 -9.748 1.00 87.19 109 SER A C 1
ATOM 877 O O . SER A 1 109 ? 22.740 -6.683 -8.615 1.00 87.19 109 SER A O 1
ATOM 879 N N . GLY A 1 110 ? 21.878 -5.482 -10.308 1.00 84.25 110 GLY A N 1
ATOM 880 C CA . GLY A 1 110 ? 20.529 -5.458 -9.757 1.00 84.25 110 GLY A CA 1
ATOM 881 C C . GLY A 1 110 ? 19.836 -6.797 -10.006 1.00 84.25 110 GLY A C 1
ATOM 882 O O . GLY A 1 110 ? 19.601 -7.166 -11.153 1.00 84.25 110 GLY A O 1
ATOM 883 N N . ALA A 1 111 ? 19.460 -7.485 -8.934 1.00 85.25 111 ALA A N 1
ATOM 884 C CA . ALA A 1 111 ? 18.714 -8.735 -8.963 1.00 85.25 111 ALA A CA 1
ATOM 885 C C . ALA A 1 111 ? 17.326 -8.569 -8.330 1.00 85.25 111 ALA A C 1
ATOM 887 O O . ALA A 1 111 ? 17.037 -7.586 -7.645 1.00 85.25 111 ALA A O 1
ATOM 888 N N . TRP A 1 112 ? 16.457 -9.554 -8.549 1.00 85.12 112 TRP A N 1
ATOM 889 C CA . TRP A 1 112 ? 15.126 -9.613 -7.949 1.00 85.12 112 TRP A CA 1
ATOM 890 C C . TRP A 1 112 ? 15.014 -10.844 -7.060 1.00 85.12 112 TRP A C 1
ATOM 892 O O . TRP A 1 112 ? 15.301 -11.952 -7.506 1.00 85.12 112 TRP A O 1
ATOM 902 N N . THR A 1 113 ? 14.553 -10.654 -5.827 1.00 87.62 113 THR A N 1
ATOM 903 C CA . THR A 1 113 ? 14.314 -11.740 -4.870 1.00 87.62 113 THR A CA 1
ATOM 904 C C . THR A 1 113 ? 12.863 -11.756 -4.419 1.00 87.62 113 THR A C 1
ATOM 906 O O . THR A 1 113 ? 12.176 -10.727 -4.445 1.00 87.62 113 THR A O 1
ATOM 909 N N . GLU A 1 114 ? 12.410 -12.923 -3.967 1.00 88.31 114 GLU A N 1
ATOM 910 C CA . GLU A 1 114 ? 11.172 -13.007 -3.205 1.00 88.31 114 GLU A CA 1
ATOM 911 C C . GLU A 1 114 ? 11.373 -12.301 -1.854 1.00 88.31 114 GLU A C 1
ATOM 913 O O . GLU A 1 114 ? 12.404 -12.508 -1.200 1.00 88.31 114 GLU A O 1
ATOM 918 N N . PRO A 1 115 ? 10.462 -11.397 -1.465 1.00 84.50 115 PRO A N 1
ATOM 919 C CA . PRO A 1 115 ? 10.559 -10.677 -0.205 1.00 84.50 115 PRO A CA 1
ATOM 920 C C . PRO A 1 115 ? 10.250 -11.597 0.980 1.00 84.50 115 PRO A C 1
ATOM 922 O O . PRO A 1 115 ? 9.283 -12.354 0.962 1.00 84.50 115 PRO A O 1
ATOM 925 N N . ASP A 1 116 ? 11.029 -11.456 2.049 1.00 87.00 116 ASP A N 1
ATOM 926 C CA . ASP A 1 116 ? 10.688 -12.002 3.360 1.00 87.00 116 ASP A CA 1
ATOM 927 C C . ASP A 1 116 ? 10.002 -10.913 4.196 1.00 87.00 116 ASP A C 1
ATOM 929 O O . ASP A 1 116 ? 10.624 -9.923 4.606 1.00 87.00 116 ASP A O 1
ATOM 933 N N . TYR A 1 117 ? 8.690 -11.050 4.388 1.00 87.94 117 TYR A N 1
ATOM 934 C CA . TYR A 1 117 ? 7.896 -10.110 5.172 1.00 87.94 117 TYR A CA 1
ATOM 935 C C . TYR A 1 117 ? 7.852 -10.546 6.634 1.00 87.94 117 TYR A C 1
ATOM 937 O O . TYR A 1 117 ? 7.320 -11.596 6.977 1.00 87.94 117 TYR A O 1
ATOM 945 N N . GLN A 1 118 ? 8.356 -9.695 7.525 1.00 83.06 118 GLN A N 1
ATOM 946 C CA . GLN A 1 118 ? 8.437 -10.022 8.947 1.00 83.06 118 GLN A CA 1
ATOM 947 C C . GLN A 1 118 ? 7.062 -10.066 9.637 1.00 83.06 118 GLN A C 1
ATOM 949 O O . GLN A 1 118 ? 6.316 -9.079 9.643 1.00 83.06 118 GLN A O 1
ATOM 954 N N . GLY A 1 119 ? 6.806 -11.149 10.374 1.00 85.44 119 GLY A N 1
ATOM 955 C CA . GLY A 1 119 ? 5.630 -11.336 11.234 1.00 85.44 119 GLY A CA 1
ATOM 956 C C . GLY A 1 119 ? 4.578 -12.274 10.635 1.00 85.44 119 GLY A C 1
ATOM 957 O O . GLY A 1 119 ? 4.702 -12.712 9.502 1.00 85.44 119 GLY A O 1
ATOM 958 N N . ALA A 1 120 ? 3.540 -12.593 11.416 1.00 89.50 120 ALA A N 1
ATOM 959 C CA . ALA A 1 120 ? 2.477 -13.533 11.023 1.00 89.50 120 ALA A CA 1
ATOM 960 C C . ALA A 1 120 ? 1.126 -12.855 10.715 1.00 89.50 120 ALA A C 1
ATOM 962 O O . ALA A 1 120 ? 0.156 -13.517 10.344 1.00 89.50 120 ALA A O 1
ATOM 963 N N . ASP A 1 121 ? 1.036 -11.537 10.893 1.00 95.62 121 ASP A N 1
ATOM 964 C CA . ASP A 1 121 ? -0.183 -10.784 10.623 1.00 95.62 121 ASP A CA 1
ATOM 965 C C . ASP A 1 121 ? -0.379 -10.590 9.116 1.00 95.62 121 ASP A C 1
ATOM 967 O O . ASP A 1 121 ? 0.349 -9.839 8.464 1.00 95.62 121 ASP A O 1
ATOM 971 N N . LYS A 1 122 ? -1.403 -11.254 8.579 1.00 96.69 122 LYS A N 1
ATOM 972 C CA . LYS A 1 122 ? -1.753 -11.220 7.158 1.00 96.69 122 LYS A CA 1
ATOM 973 C C . LYS A 1 122 ? -2.028 -9.805 6.645 1.00 96.69 122 LYS A C 1
ATOM 975 O O . LYS A 1 122 ? -1.587 -9.482 5.547 1.00 96.69 122 LYS A O 1
ATOM 980 N N . LEU A 1 123 ? -2.717 -8.955 7.412 1.00 98.12 123 LEU A N 1
ATOM 981 C CA . LEU A 1 123 ? -3.036 -7.602 6.950 1.00 98.12 123 LEU A CA 1
ATOM 982 C C . LEU A 1 123 ? -1.785 -6.721 6.940 1.00 98.12 123 LEU A C 1
ATOM 984 O O . LEU A 1 123 ? -1.542 -6.003 5.973 1.00 98.12 123 LEU A O 1
ATOM 988 N N . LYS A 1 124 ? -0.928 -6.842 7.958 1.00 97.88 124 LYS A N 1
ATOM 989 C CA . LYS A 1 124 ? 0.388 -6.187 7.937 1.00 97.88 124 LYS A CA 1
ATOM 990 C C . LYS A 1 124 ? 1.204 -6.608 6.710 1.00 97.88 124 LYS A C 1
ATOM 992 O O . LYS A 1 124 ? 1.816 -5.753 6.075 1.00 97.88 124 LYS A O 1
ATOM 997 N N . ILE A 1 125 ? 1.233 -7.903 6.386 1.00 97.38 125 ILE A N 1
ATOM 998 C CA . ILE A 1 125 ? 1.966 -8.415 5.219 1.00 97.38 125 ILE A CA 1
ATOM 999 C C . ILE A 1 125 ? 1.413 -7.802 3.926 1.00 97.38 125 ILE A C 1
ATOM 1001 O O . ILE A 1 125 ? 2.198 -7.298 3.128 1.00 97.38 125 ILE A O 1
ATOM 1005 N N . LEU A 1 126 ? 0.087 -7.753 3.751 1.00 97.81 126 LEU A N 1
ATOM 1006 C CA . LEU A 1 126 ? -0.540 -7.088 2.600 1.00 97.81 126 LEU A CA 1
ATOM 1007 C C . LEU A 1 126 ? -0.130 -5.608 2.497 1.00 97.81 126 LEU A C 1
ATOM 1009 O O . LEU A 1 126 ? 0.216 -5.140 1.416 1.00 97.81 126 LEU A O 1
ATOM 1013 N N . LEU A 1 127 ? -0.093 -4.871 3.612 1.00 98.00 127 LEU A N 1
ATOM 1014 C CA . LEU A 1 127 ? 0.347 -3.467 3.624 1.00 98.00 127 LEU A CA 1
ATOM 1015 C C . LEU A 1 127 ? 1.820 -3.306 3.216 1.00 98.00 127 LEU A C 1
ATOM 1017 O O . LEU A 1 127 ? 2.159 -2.390 2.466 1.00 98.00 127 LEU A O 1
ATOM 1021 N N . LEU A 1 128 ? 2.698 -4.208 3.666 1.00 96.50 128 LEU A N 1
ATOM 1022 C CA . LEU A 1 128 ? 4.102 -4.231 3.243 1.00 96.50 128 LEU A CA 1
ATOM 1023 C C . LEU A 1 128 ? 4.239 -4.548 1.747 1.00 96.50 128 LEU A C 1
ATOM 1025 O O . LEU A 1 128 ? 5.063 -3.940 1.060 1.00 96.50 128 LEU A O 1
ATOM 1029 N N . GLN A 1 129 ? 3.419 -5.464 1.229 1.00 95.75 129 GLN A N 1
ATOM 1030 C CA . GLN A 1 129 ? 3.361 -5.776 -0.197 1.00 95.75 129 GLN A CA 1
ATOM 1031 C C . GLN A 1 129 ? 2.891 -4.569 -1.013 1.00 95.75 129 GLN A C 1
ATOM 1033 O O . GLN A 1 129 ? 3.525 -4.236 -2.008 1.00 95.75 129 GLN A O 1
ATOM 1038 N N . LEU A 1 130 ? 1.843 -3.860 -0.586 1.00 96.44 130 LEU A N 1
ATOM 1039 C CA . LEU A 1 130 ? 1.375 -2.638 -1.251 1.00 96.44 130 LEU A CA 1
ATOM 1040 C C . LEU A 1 130 ? 2.474 -1.571 -1.332 1.00 96.44 130 LEU A C 1
ATOM 1042 O O . LEU A 1 130 ? 2.687 -0.991 -2.396 1.00 96.44 130 LEU A O 1
ATOM 1046 N N . GLY A 1 131 ? 3.225 -1.364 -0.245 1.00 94.38 131 GLY A N 1
ATOM 1047 C CA . GLY A 1 131 ? 4.371 -0.453 -0.244 1.00 94.38 131 GLY A CA 1
ATOM 1048 C C . GLY A 1 131 ? 5.499 -0.896 -1.181 1.00 94.38 131 GLY A C 1
ATOM 1049 O O . GLY A 1 131 ? 6.085 -0.072 -1.883 1.00 94.38 131 GLY A O 1
ATOM 1050 N N . GLN A 1 132 ? 5.774 -2.200 -1.259 1.00 92.06 132 GLN A N 1
ATOM 1051 C CA . GLN A 1 132 ? 6.746 -2.744 -2.211 1.00 92.06 132 GLN A CA 1
ATOM 1052 C C . GLN A 1 132 ? 6.267 -2.590 -3.662 1.00 92.06 132 GLN A C 1
ATOM 1054 O O . GLN A 1 132 ? 7.061 -2.189 -4.508 1.00 92.06 132 GLN A O 1
ATOM 1059 N N . ALA A 1 133 ? 4.988 -2.854 -3.951 1.00 91.06 133 ALA A N 1
ATOM 1060 C CA . ALA A 1 133 ? 4.396 -2.630 -5.267 1.00 91.06 133 ALA A CA 1
ATOM 1061 C C . ALA A 1 133 ? 4.540 -1.157 -5.664 1.00 91.06 133 ALA A C 1
ATOM 1063 O O . ALA A 1 133 ? 5.109 -0.869 -6.711 1.00 91.06 133 ALA A O 1
ATOM 1064 N N . ARG A 1 134 ? 4.173 -0.223 -4.775 1.00 91.06 134 ARG A N 1
ATOM 1065 C CA . ARG A 1 134 ? 4.399 1.216 -4.971 1.00 91.06 134 ARG A CA 1
ATOM 1066 C C . ARG A 1 134 ? 5.850 1.519 -5.332 1.00 91.06 134 ARG A C 1
ATOM 1068 O O . ARG A 1 134 ? 6.088 2.274 -6.262 1.00 91.06 134 ARG A O 1
ATOM 1075 N N . ASN A 1 135 ? 6.823 0.938 -4.636 1.00 85.25 135 ASN A N 1
ATOM 1076 C CA . ASN A 1 135 ? 8.234 1.179 -4.945 1.00 85.25 135 ASN A CA 1
ATOM 1077 C C . ASN A 1 135 ? 8.650 0.582 -6.297 1.00 85.25 135 ASN A C 1
ATOM 1079 O O . ASN A 1 135 ? 9.381 1.219 -7.047 1.00 85.25 135 ASN A O 1
ATOM 1083 N N . ASN A 1 136 ? 8.167 -0.609 -6.641 1.00 81.38 136 ASN A N 1
ATOM 1084 C CA . ASN A 1 136 ? 8.523 -1.271 -7.895 1.00 81.38 136 ASN A CA 1
ATOM 1085 C C . ASN A 1 136 ? 8.000 -0.519 -9.126 1.00 81.38 136 ASN A C 1
ATOM 1087 O O . ASN A 1 136 ? 8.699 -0.446 -10.135 1.00 81.38 136 ASN A O 1
ATOM 1091 N N . LEU A 1 137 ? 6.794 0.047 -9.032 1.00 73.88 137 LEU A N 1
ATOM 1092 C CA . LEU A 1 137 ? 6.084 0.657 -10.157 1.00 73.88 137 LEU A CA 1
ATOM 1093 C C . LEU A 1 137 ? 6.746 1.932 -10.701 1.00 73.88 137 LEU A C 1
ATOM 1095 O O . LEU A 1 137 ? 6.572 2.239 -11.873 1.00 73.88 137 LEU A O 1
ATOM 1099 N N . PHE A 1 138 ? 7.524 2.661 -9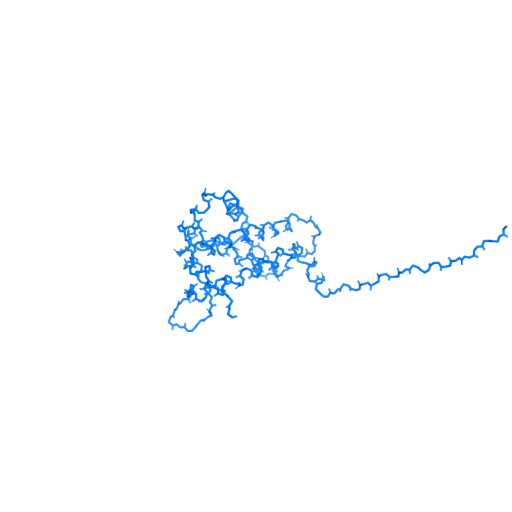.891 1.00 67.69 138 PHE A N 1
ATOM 1100 C CA . PHE A 1 138 ? 8.113 3.955 -10.288 1.00 67.69 138 PHE A CA 1
ATOM 1101 C C . PHE A 1 138 ? 9.623 3.913 -10.554 1.00 67.69 138 PHE A C 1
ATOM 1103 O O . PHE A 1 138 ? 10.227 4.955 -10.803 1.00 67.69 138 PHE A O 1
ATOM 1110 N N . HIS A 1 139 ? 10.250 2.735 -10.494 1.00 65.75 139 HIS A N 1
ATOM 1111 C CA . HIS A 1 139 ? 11.708 2.606 -10.615 1.00 65.75 139 HIS A CA 1
ATOM 1112 C C . HIS A 1 139 ? 12.189 1.809 -11.837 1.00 65.75 139 HIS A C 1
ATOM 1114 O O . HIS A 1 139 ? 13.395 1.648 -12.001 1.00 65.75 139 HIS A O 1
ATOM 1120 N N . GLY A 1 140 ? 11.287 1.376 -12.731 1.00 58.41 140 GLY A N 1
ATOM 1121 C CA . GLY A 1 140 ? 11.611 1.053 -14.134 1.00 58.41 140 GLY A CA 1
ATOM 1122 C C . GLY A 1 140 ? 12.755 0.055 -14.369 1.00 58.41 140 GLY A C 1
ATOM 1123 O O . GLY A 1 140 ? 13.414 0.102 -15.400 1.00 58.41 140 GLY A O 1
ATOM 1124 N N . GLY A 1 141 ? 13.031 -0.851 -13.426 1.00 52.50 141 GLY A N 1
ATOM 1125 C CA . GLY A 1 141 ? 14.193 -1.751 -13.479 1.00 52.50 141 GLY A CA 1
ATOM 1126 C C . GLY A 1 141 ? 14.072 -2.925 -14.458 1.00 52.50 141 GLY A C 1
ATOM 1127 O O . GLY A 1 141 ? 14.870 -3.861 -14.387 1.00 52.50 141 GLY A O 1
ATOM 1128 N N . LYS A 1 142 ? 13.061 -2.936 -15.329 1.00 57.00 142 LYS A N 1
ATOM 1129 C CA . LYS A 1 142 ? 12.813 -4.018 -16.282 1.00 57.00 142 LYS A CA 1
ATOM 1130 C C . LYS A 1 142 ? 13.234 -3.514 -17.657 1.00 57.00 142 LYS A C 1
ATOM 1132 O O . LYS A 1 142 ? 12.505 -2.763 -18.286 1.00 57.00 142 LYS A O 1
ATOM 1137 N N . GLY A 1 143 ? 14.446 -3.874 -18.086 1.00 47.59 143 GLY A N 1
ATOM 1138 C CA . GLY A 1 143 ? 14.918 -3.563 -19.438 1.00 47.59 143 GLY A CA 1
ATOM 1139 C C . GLY A 1 143 ? 13.865 -3.944 -20.482 1.00 47.59 143 GLY A C 1
ATOM 1140 O O . GLY A 1 143 ? 13.173 -4.944 -20.299 1.00 47.59 143 GLY A O 1
ATOM 1141 N N . TRP A 1 144 ? 13.744 -3.124 -21.529 1.00 38.78 144 TRP A N 1
ATOM 1142 C CA . TRP A 1 144 ? 12.742 -3.225 -22.593 1.00 38.78 144 TRP A CA 1
ATOM 1143 C C . TRP A 1 144 ? 12.425 -4.679 -22.966 1.00 38.78 144 TRP A C 1
ATOM 1145 O O . TRP A 1 144 ? 13.276 -5.397 -23.501 1.00 38.78 144 TRP A O 1
ATOM 1155 N N . LYS A 1 145 ? 11.195 -5.113 -22.682 1.00 46.72 145 LYS A N 1
ATOM 1156 C CA . LYS A 1 145 ? 10.618 -6.314 -23.280 1.00 46.72 145 LYS A CA 1
ATOM 1157 C C . LYS A 1 145 ? 9.168 -6.006 -23.671 1.00 46.72 145 LYS A C 1
ATOM 1159 O O . LYS A 1 145 ? 8.363 -5.757 -22.778 1.00 46.72 145 LYS A O 1
ATOM 1164 N N . PRO A 1 146 ? 8.831 -5.975 -24.969 1.00 41.06 146 PRO A N 1
ATOM 1165 C CA . PRO A 1 146 ? 7.459 -5.742 -25.403 1.00 41.06 146 PRO A CA 1
ATOM 1166 C C . PRO A 1 146 ? 6.547 -6.883 -24.934 1.00 41.06 146 PRO A C 1
ATOM 1168 O O . PRO A 1 146 ? 6.952 -8.044 -24.992 1.00 41.06 146 PRO A O 1
ATOM 1171 N N . ASP A 1 147 ? 5.345 -6.523 -24.470 1.00 54.16 147 ASP A N 1
ATOM 1172 C CA . ASP A 1 147 ? 4.211 -7.404 -24.154 1.00 54.16 147 ASP A CA 1
ATOM 1173 C C . ASP A 1 147 ? 4.593 -8.722 -23.474 1.00 54.16 147 ASP A C 1
ATOM 1175 O O . ASP A 1 147 ? 4.309 -9.818 -23.964 1.00 54.16 147 ASP A O 1
ATOM 1179 N N . THR A 1 148 ? 5.275 -8.624 -22.332 1.00 58.66 148 THR A N 1
ATOM 1180 C CA . THR A 1 148 ? 5.619 -9.808 -21.547 1.00 58.66 148 THR A CA 1
ATOM 1181 C C . THR A 1 148 ? 4.645 -10.041 -20.394 1.00 58.66 148 THR A C 1
ATOM 1183 O O . THR A 1 148 ? 4.086 -9.080 -19.857 1.00 58.66 148 THR A O 1
ATOM 1186 N N . PRO A 1 149 ? 4.495 -11.295 -19.926 1.00 59.50 149 PRO A N 1
ATOM 1187 C CA . PRO A 1 149 ? 3.695 -11.617 -18.741 1.00 59.50 149 PRO A CA 1
ATOM 1188 C C . PRO A 1 149 ? 4.060 -10.792 -17.492 1.00 59.50 149 PRO A C 1
ATOM 1190 O O . PRO A 1 149 ? 3.244 -10.612 -16.591 1.00 59.50 149 PRO A O 1
ATOM 1193 N N . GLU A 1 150 ? 5.289 -10.270 -17.406 1.00 63.91 150 GLU A N 1
ATOM 1194 C CA . GLU A 1 150 ? 5.710 -9.387 -16.318 1.00 63.91 150 GLU A CA 1
ATOM 1195 C C . GLU A 1 150 ? 5.074 -7.992 -16.353 1.00 63.91 150 GLU A C 1
ATOM 1197 O O . GLU A 1 150 ? 4.986 -7.375 -15.289 1.00 63.91 150 GLU A O 1
ATOM 1202 N N . CYS A 1 151 ? 4.661 -7.496 -17.525 1.00 65.50 151 CYS A N 1
ATOM 1203 C CA . CYS A 1 151 ? 3.909 -6.245 -17.657 1.00 65.50 151 CYS A CA 1
ATOM 1204 C C . CYS A 1 151 ? 2.469 -6.444 -17.172 1.00 65.50 151 CYS A C 1
ATOM 1206 O O . CYS A 1 151 ? 1.960 -5.644 -16.385 1.00 65.50 151 CYS A O 1
ATOM 1208 N N . ASP A 1 152 ? 1.838 -7.554 -17.559 1.00 78.56 152 ASP A N 1
ATOM 1209 C CA . ASP A 1 152 ? 0.499 -7.914 -17.080 1.00 78.56 152 ASP A CA 1
ATOM 1210 C C . ASP A 1 152 ? 0.480 -8.077 -15.559 1.00 78.56 152 ASP A C 1
ATOM 1212 O O . ASP A 1 152 ? -0.391 -7.533 -14.882 1.00 78.56 152 ASP A O 1
ATOM 1216 N N . ARG A 1 153 ? 1.519 -8.706 -14.996 1.00 85.06 153 ARG A N 1
ATOM 1217 C CA . ARG A 1 153 ? 1.664 -8.857 -13.545 1.00 85.06 153 ARG A CA 1
ATOM 1218 C C . ARG A 1 153 ? 1.700 -7.523 -12.797 1.00 85.06 153 ARG A C 1
ATOM 1220 O O . ARG A 1 153 ? 1.094 -7.429 -11.730 1.00 85.06 153 ARG A O 1
ATOM 1227 N N . ASP A 1 154 ? 2.427 -6.522 -13.295 1.00 85.56 154 ASP A N 1
ATOM 1228 C CA . ASP A 1 154 ? 2.504 -5.208 -12.637 1.00 85.56 154 ASP A CA 1
ATOM 1229 C C . ASP A 1 154 ? 1.160 -4.478 -12.700 1.00 85.56 154 ASP A C 1
ATOM 1231 O O . ASP A 1 154 ? 0.727 -3.895 -11.705 1.00 85.56 154 ASP A O 1
ATOM 1235 N N . ASN A 1 155 ? 0.464 -4.567 -13.835 1.00 89.00 155 ASN A N 1
ATOM 1236 C CA . ASN A 1 155 ? -0.885 -4.026 -13.981 1.00 89.00 155 ASN A CA 1
ATOM 1237 C C . ASN A 1 155 ? -1.891 -4.738 -13.061 1.00 89.00 155 ASN A C 1
ATOM 1239 O O . ASN A 1 155 ? -2.734 -4.084 -12.448 1.00 89.00 155 ASN A O 1
ATOM 1243 N N . ASP A 1 156 ? -1.778 -6.056 -12.893 1.00 93.12 156 ASP A N 1
ATOM 1244 C CA . ASP A 1 156 ? -2.607 -6.806 -11.948 1.00 93.12 156 ASP A CA 1
ATOM 1245 C C . ASP A 1 156 ? -2.281 -6.469 -10.488 1.00 93.12 156 ASP A C 1
ATOM 1247 O O . ASP A 1 156 ? -3.198 -6.340 -9.674 1.00 93.12 156 ASP A O 1
ATOM 1251 N N . LEU A 1 157 ? -1.003 -6.251 -10.150 1.00 94.06 157 LEU A N 1
ATOM 1252 C CA . LEU A 1 157 ? -0.607 -5.739 -8.834 1.00 94.06 157 LEU A CA 1
ATOM 1253 C C . LEU A 1 157 ? -1.238 -4.366 -8.575 1.00 94.06 157 LEU A C 1
ATOM 1255 O O . LEU A 1 157 ? -1.832 -4.174 -7.520 1.00 94.06 157 LEU A O 1
ATOM 1259 N N . ILE A 1 158 ? -1.190 -3.437 -9.536 1.00 94.44 158 ILE A N 1
ATOM 1260 C CA . ILE A 1 158 ? -1.862 -2.134 -9.413 1.00 94.44 158 ILE A CA 1
ATOM 1261 C C . ILE A 1 158 ? -3.364 -2.322 -9.170 1.00 94.44 158 ILE A C 1
ATOM 1263 O O . ILE A 1 158 ? -3.908 -1.803 -8.194 1.00 94.44 158 ILE A O 1
ATOM 1267 N N . ARG A 1 159 ? -4.036 -3.084 -10.038 1.00 96.44 159 ARG A N 1
ATOM 1268 C CA . ARG A 1 159 ? -5.4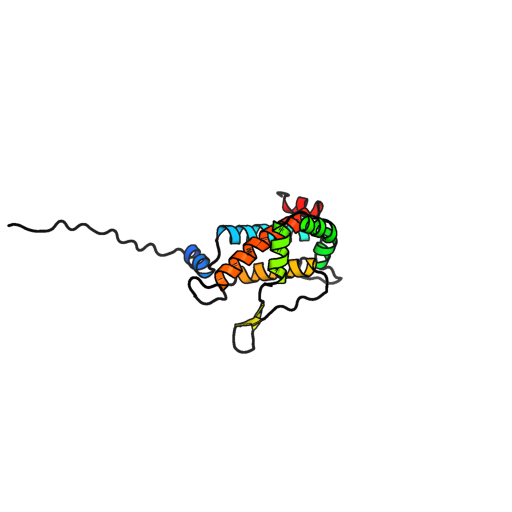92 -3.263 -10.011 1.00 96.44 159 ARG A CA 1
ATOM 1269 C C . ARG A 1 159 ? -5.971 -3.887 -8.703 1.00 96.44 159 ARG A C 1
ATOM 1271 O O . ARG A 1 159 ? -6.891 -3.370 -8.072 1.00 96.44 159 ARG A O 1
ATOM 1278 N N . HIS A 1 160 ? -5.354 -4.986 -8.275 1.00 98.00 160 HIS A N 1
ATOM 1279 C CA . HIS A 1 160 ? -5.693 -5.624 -7.004 1.00 98.00 160 HIS A CA 1
ATOM 1280 C C . HIS A 1 160 ? -5.264 -4.765 -5.808 1.00 98.00 160 HIS A C 1
ATOM 1282 O O . HIS A 1 160 ? -5.973 -4.710 -4.802 1.00 98.00 160 HIS A O 1
ATOM 1288 N N . GLY A 1 161 ? -4.158 -4.032 -5.930 1.00 97.94 161 GLY A N 1
ATOM 1289 C CA . GLY A 1 161 ? -3.665 -3.141 -4.892 1.00 97.94 161 GLY A CA 1
ATOM 1290 C C . GLY A 1 161 ? -4.603 -1.966 -4.613 1.00 97.94 161 GLY A C 1
ATOM 1291 O O . GLY A 1 161 ? -4.811 -1.626 -3.450 1.00 97.94 161 GLY A O 1
ATOM 1292 N N . LEU A 1 162 ? -5.226 -1.397 -5.651 1.00 98.44 162 LEU A N 1
ATOM 1293 C CA . LEU A 1 162 ? -6.273 -0.375 -5.525 1.00 98.44 162 LEU A CA 1
ATOM 1294 C C . LEU A 1 162 ? -7.459 -0.876 -4.690 1.00 98.44 162 LEU A C 1
ATOM 1296 O O . LEU A 1 162 ? -7.883 -0.197 -3.755 1.00 98.44 162 LEU A O 1
ATOM 1300 N N . ILE A 1 163 ? -7.942 -2.087 -4.984 1.00 98.69 163 ILE A N 1
ATOM 1301 C CA . ILE A 1 163 ? -9.066 -2.718 -4.274 1.00 98.69 163 ILE A CA 1
ATOM 1302 C C . ILE A 1 163 ? -8.722 -2.932 -2.792 1.00 98.69 163 ILE A C 1
ATOM 1304 O O . ILE A 1 163 ? -9.525 -2.621 -1.910 1.00 98.69 163 ILE A O 1
ATOM 1308 N N . ILE A 1 164 ? -7.517 -3.438 -2.502 1.00 98.75 164 ILE A N 1
ATOM 1309 C CA . ILE A 1 164 ? -7.069 -3.675 -1.123 1.00 98.75 164 ILE A CA 1
ATOM 1310 C C . ILE A 1 164 ? -6.903 -2.350 -0.371 1.00 98.75 164 ILE A C 1
ATOM 1312 O O . ILE A 1 164 ? -7.384 -2.241 0.756 1.00 98.75 164 ILE A O 1
ATOM 1316 N N . LEU A 1 165 ? -6.254 -1.341 -0.967 1.00 98.38 165 LEU A N 1
ATOM 1317 C CA . LEU A 1 165 ? -6.064 -0.028 -0.338 1.00 98.38 165 LEU A CA 1
ATOM 1318 C C . LEU A 1 165 ? -7.398 0.622 0.014 1.00 98.38 165 LEU A C 1
ATOM 1320 O O . LEU A 1 165 ? -7.567 1.069 1.147 1.00 98.38 165 LEU A O 1
ATOM 1324 N N . GLU A 1 166 ? -8.355 0.639 -0.916 1.00 98.56 166 GLU A N 1
ATOM 1325 C CA . GLU A 1 166 ? -9.686 1.182 -0.646 1.00 98.56 166 GLU A CA 1
ATOM 1326 C C . GLU A 1 166 ? -10.340 0.471 0.545 1.00 98.56 166 GLU A C 1
ATOM 1328 O O . GLU A 1 166 ? -10.856 1.125 1.456 1.00 98.56 166 GLU A O 1
ATOM 1333 N N . ALA A 1 167 ? -10.286 -0.862 0.575 1.00 98.69 167 ALA A N 1
ATOM 1334 C CA . ALA A 1 167 ? -10.857 -1.638 1.665 1.00 98.69 167 ALA A CA 1
ATOM 1335 C C . ALA A 1 167 ? -10.179 -1.348 3.010 1.00 98.69 167 ALA A C 1
ATOM 1337 O O . ALA A 1 167 ? -10.882 -1.193 4.008 1.00 98.69 167 ALA A O 1
ATOM 1338 N N . VAL A 1 168 ? -8.848 -1.229 3.051 1.00 98.75 168 VAL A N 1
ATOM 1339 C CA . VAL A 1 168 ? -8.103 -0.850 4.264 1.00 98.75 168 VAL A CA 1
ATOM 1340 C C . VAL A 1 168 ? -8.549 0.516 4.765 1.00 98.75 168 VAL A C 1
ATOM 1342 O O . VAL A 1 168 ? -8.913 0.645 5.931 1.00 98.75 168 VAL A O 1
ATOM 1345 N N . ILE A 1 169 ? -8.555 1.524 3.890 1.00 98.56 169 ILE A N 1
ATOM 1346 C CA . ILE A 1 169 ? -8.898 2.901 4.259 1.00 98.56 169 ILE A CA 1
ATOM 1347 C C . ILE A 1 169 ? -10.327 2.951 4.813 1.00 98.56 169 ILE A C 1
ATOM 1349 O O . ILE A 1 169 ? -10.561 3.555 5.851 1.00 98.56 169 ILE A O 1
ATOM 1353 N N . ARG A 1 170 ? -11.280 2.265 4.170 1.00 98.25 170 ARG A N 1
ATOM 1354 C CA . ARG A 1 170 ? -12.687 2.202 4.606 1.00 98.25 170 ARG A CA 1
ATOM 1355 C C . ARG A 1 170 ? -12.935 1.330 5.841 1.00 98.25 170 ARG A C 1
ATOM 1357 O O . ARG A 1 170 ? -14.082 1.237 6.286 1.00 98.25 170 ARG A O 1
ATOM 1364 N N . SER A 1 171 ? -11.919 0.643 6.353 1.00 98.56 171 SER A N 1
ATOM 1365 C CA . SER A 1 171 ? -12.050 -0.231 7.523 1.00 98.56 171 SER A CA 1
ATOM 1366 C C . SER A 1 171 ? -11.782 0.479 8.849 1.00 98.56 171 SER A C 1
ATOM 1368 O O . SER A 1 171 ? -11.978 -0.122 9.898 1.00 98.56 171 SER A O 1
ATOM 1370 N N . ASP A 1 172 ? -11.382 1.751 8.813 1.00 98.31 172 ASP A N 1
ATOM 1371 C CA . ASP A 1 172 ? -11.272 2.613 9.988 1.00 98.31 172 ASP A CA 1
ATOM 1372 C C . ASP A 1 172 ? -11.856 3.995 9.653 1.00 98.31 172 ASP A C 1
ATOM 1374 O O . ASP A 1 172 ? -11.458 4.637 8.680 1.00 98.31 172 ASP A O 1
ATOM 1378 N N . GLU A 1 173 ? -12.846 4.443 10.429 1.00 97.62 173 GLU A N 1
ATOM 1379 C CA . GLU A 1 173 ? -13.593 5.674 10.133 1.00 97.62 173 GLU A CA 1
ATOM 1380 C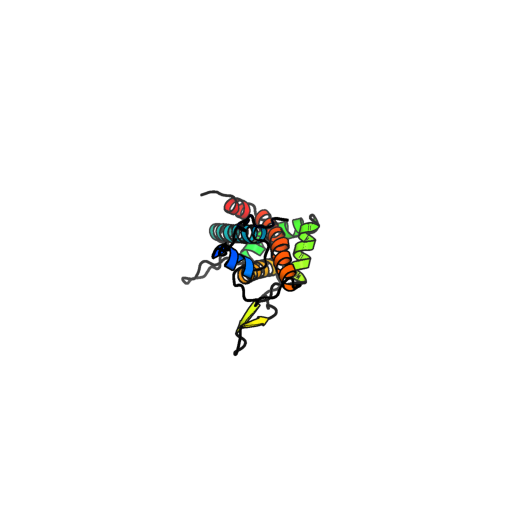 C . GLU A 1 173 ? -12.713 6.928 10.204 1.00 97.62 173 GLU A C 1
ATOM 1382 O O . GLU A 1 173 ? -12.873 7.840 9.392 1.00 97.62 173 GLU A O 1
ATOM 1387 N N . ILE A 1 174 ? -11.761 6.961 11.141 1.00 97.81 174 ILE A N 1
ATOM 1388 C CA . ILE A 1 174 ? -10.850 8.097 11.331 1.00 97.81 174 ILE A CA 1
ATOM 1389 C C . ILE A 1 174 ? -9.857 8.152 10.166 1.00 97.81 174 ILE A C 1
ATOM 1391 O O . ILE A 1 174 ? -9.655 9.210 9.574 1.00 97.81 174 ILE A O 1
ATOM 1395 N N . LEU A 1 175 ? -9.290 7.010 9.775 1.00 97.94 175 LEU A N 1
ATOM 1396 C CA . LEU A 1 175 ? -8.402 6.907 8.622 1.00 97.94 175 LEU A CA 1
ATOM 1397 C C . LEU A 1 175 ? -9.110 7.329 7.330 1.00 97.94 175 LEU A C 1
ATOM 1399 O O . LEU A 1 175 ? -8.535 8.077 6.539 1.00 97.94 175 LEU A O 1
ATOM 1403 N N . PHE A 1 176 ? -10.354 6.891 7.117 1.00 98.25 176 PHE A N 1
ATOM 1404 C CA . PHE A 1 176 ? -11.149 7.311 5.963 1.00 98.25 176 PHE A CA 1
ATOM 1405 C C . PHE A 1 176 ? -11.453 8.814 5.984 1.00 98.25 176 PHE A C 1
ATOM 1407 O O . PHE A 1 176 ? -11.374 9.474 4.942 1.00 98.25 176 PHE A O 1
ATOM 1414 N N . HIS A 1 177 ? -11.763 9.370 7.157 1.00 97.88 177 HIS A N 1
ATOM 1415 C CA . HIS A 1 177 ? -11.967 10.805 7.318 1.00 97.88 177 HIS A CA 1
ATOM 1416 C C . HIS A 1 177 ? -10.715 11.597 6.916 1.00 97.88 177 HIS A C 1
ATOM 1418 O O . HIS A 1 177 ? -10.801 12.462 6.051 1.00 97.88 177 HIS A O 1
ATOM 1424 N N . GLU A 1 178 ? -9.537 11.248 7.440 1.00 97.75 178 GLU A N 1
ATOM 1425 C CA . GLU A 1 178 ? -8.277 11.945 7.121 1.00 97.75 178 GLU A CA 1
ATOM 1426 C C . GLU A 1 178 ? -7.774 11.708 5.686 1.00 97.75 178 GLU A C 1
ATOM 1428 O O . GLU A 1 178 ? -7.003 12.495 5.120 1.00 97.75 178 GLU A O 1
ATOM 1433 N N . PHE A 1 179 ? -8.198 10.603 5.073 1.00 97.69 179 PHE A N 1
ATOM 1434 C CA . PHE A 1 179 ? -7.956 10.333 3.661 1.00 97.69 179 PHE A CA 1
ATOM 1435 C C . PHE A 1 179 ? -8.778 11.257 2.757 1.00 97.69 179 PHE A C 1
ATOM 1437 O O . PHE A 1 179 ? -8.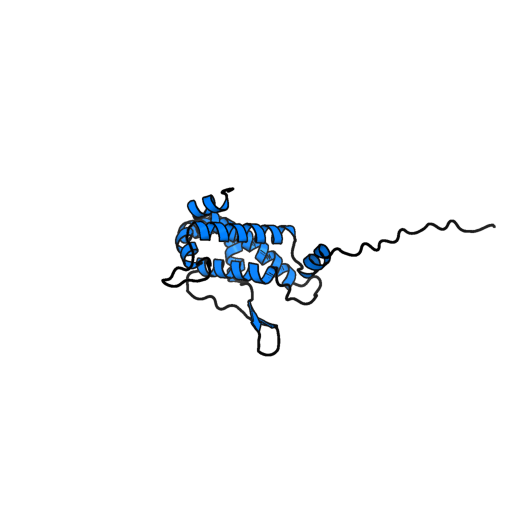259 11.748 1.755 1.00 97.69 179 PHE A O 1
ATOM 1444 N N . SER A 1 180 ? -10.046 11.484 3.108 1.00 95.44 180 SER A N 1
ATOM 1445 C CA . SER A 1 180 ? -11.011 12.250 2.307 1.00 95.44 180 SER A CA 1
ATOM 1446 C C . SER A 1 180 ? -11.118 13.727 2.692 1.00 95.44 180 SER A C 1
ATOM 1448 O O . SER A 1 180 ? -11.783 14.490 1.990 1.00 95.44 180 SER A O 1
ATOM 1450 N N . SER A 1 181 ? -10.459 14.149 3.772 1.00 89.44 181 SER A N 1
ATOM 1451 C CA . SER A 1 181 ? -10.399 15.548 4.173 1.00 89.44 181 SER A CA 1
ATOM 1452 C C . SER A 1 181 ? -9.582 16.364 3.163 1.00 89.44 181 SER A C 1
ATOM 1454 O O . SER A 1 181 ? -8.459 16.022 2.776 1.00 89.44 181 SER A O 1
ATOM 1456 N N . PHE A 1 182 ? -10.164 17.473 2.718 1.00 68.88 182 PHE A N 1
ATOM 1457 C CA . PHE A 1 182 ? -9.443 18.523 2.011 1.00 68.88 182 PHE A CA 1
ATOM 1458 C C . PHE A 1 182 ? -8.988 19.521 3.075 1.00 68.88 182 PHE A C 1
ATOM 1460 O O . PHE A 1 182 ? -9.831 20.076 3.780 1.00 68.88 182 PHE A O 1
ATOM 1467 N N . GLN A 1 183 ? -7.675 19.682 3.241 1.00 55.94 183 GLN A N 1
ATOM 1468 C CA . GLN A 1 183 ? -7.127 20.836 3.956 1.00 55.94 183 GLN A CA 1
ATOM 1469 C C . GLN A 1 183 ? -7.048 22.026 3.008 1.00 55.94 183 GLN A C 1
ATOM 1471 O O . GLN A 1 183 ? -6.684 21.798 1.831 1.00 55.94 183 GLN A O 1
#

pLDDT: mean 86.11, std 16.57, range [38.78, 98.75]

Foldseek 3Di:
DDDDDPPDDDDDDPPPDDPVRVLVVLLLEDPVLLVLLLLLVVLLFQLQLVVVQFDDDPDDDDTGHDLVSLCVQQVPQLVVCLVVPVLLVVLLVLCVVQQQWDWDDPPPDTDTDRDDDDDDRSSSSLVVSSVSLNVSSNPSPDPDDPPDVVSVSSNSNSVSSSSSSVSSCVSHPSSVCSSPDDD

Radius of gyration: 22.14 Å; chains: 1; bounding box: 46×37×96 Å

Organism: NCBI:txid2589807

Sequence (183 aa):
MTDGTGSVSKPEPSTEMSFAELAIGNLHIRENDAFAFFAIYARYEYAAKVCQLVHKGPDRRDLTVNPQLVADKAREEFWRRVEKTPQLAEAVDYYIRNPPKKQVWDGTSGAWTEPDYQGADKLKILLLQLGQARNNLFHGGKGWKPDTPECDRDNDLIRHGLIILEAVIRSDEILFHEFSSFQ